Protein AF-0000000078885794 (afdb_homodimer)

Secondary structure (DSSP, 8-state):
--------HHHHHHHHHHHHHHHHTT-HHHHHHHHHHHHHH-TT-HHHHHHHHHHHHHHHHHH-TT-HHHHHHHHHHHHHTT-HHHHHHHHHHHHHHHHHHHHHHHHH-/--------HHHHHHHHHHHHHHHHTT-HHHHHHHHHHHHHH-TT-HHHHHHHHHHHHHHHHHH-TT-HHHHHHHHHHHHHTT-HHHHHHHHHHHHHHHHHHHHHHHHH-

Foldseek 3Di:
DPPLVLVPPVQLVVLQVVLVVCVVVVNLVSSLVSLVVSCVNVVPDPLSVLSNVLSVLVVVCVVPVLQLVSLQVNLVSCVVNVNNVSSVVSNVSSVVSVVVVVVVVVVVD/DPPLVLVPPVLLVVLQVVLVVCVVVVNLVSSLVSLVVSCVNVVPDPLSVLSNVLSVLVVVCVVPVLQLVSLQVNLVSCVVNVNNVSSVVSNVSSVVSVVVVVVVVVVVD

Solvent-accessible surface area (backbone atoms only — not comparable to full-atom values): 11463 Å² total; per-residue (Å²): 128,80,77,69,71,69,73,46,72,60,50,45,51,46,26,51,50,49,17,48,52,28,42,75,70,67,36,49,72,59,16,48,51,31,32,51,53,32,34,73,75,39,72,80,36,63,67,50,52,49,50,46,44,44,52,53,38,54,48,49,33,72,75,43,73,86,44,30,66,49,30,40,53,41,14,52,51,29,43,75,72,65,39,52,68,62,12,51,51,28,39,51,49,16,51,51,50,45,47,51,51,54,51,50,52,59,72,71,103,131,80,76,66,72,68,73,47,73,60,51,48,50,47,28,51,50,49,18,49,52,28,43,75,70,66,37,49,71,60,16,49,50,31,31,50,51,35,35,72,76,39,71,81,39,65,68,48,52,49,50,47,44,45,53,51,40,54,51,48,34,71,76,42,73,87,43,31,66,48,31,40,52,43,14,52,50,30,42,76,73,66,40,50,67,61,14,51,52,28,39,50,48,15,51,52,50,45,47,51,51,53,52,49,50,58,72,70,102

Organism: Nematostella vectensis (NCBI:txid45351)

Structure (mmCIF, N/CA/C/O backbone):
data_AF-0000000078885794-model_v1
#
loop_
_entity.id
_entity.type
_entity.pdbx_description
1 polymer 'Tetratricopeptide repeat protein'
#
loop_
_atom_site.group_PDB
_atom_site.id
_atom_site.type_symbol
_atom_site.label_atom_id
_atom_site.label_alt_id
_atom_site.label_comp_id
_atom_site.label_asym_id
_atom_site.label_entity_id
_atom_site.label_seq_id
_atom_site.pdbx_PDB_ins_code
_atom_site.Cartn_x
_atom_site.Cartn_y
_atom_site.Cartn_z
_atom_site.occupancy
_atom_site.B_iso_or_equiv
_atom_site.auth_seq_id
_atom_site.auth_comp_id
_atom_site.auth_asym_id
_atom_site.auth_atom_id
_atom_site.pdbx_PDB_model_num
ATOM 1 N N . MET A 1 1 ? -7.211 35.562 -14.312 1 31.19 1 MET A N 1
ATOM 2 C CA . MET A 1 1 ? -8.227 35.094 -13.367 1 31.19 1 MET A CA 1
ATOM 3 C C . MET A 1 1 ? -8.312 33.594 -13.367 1 31.19 1 MET A C 1
ATOM 5 O O . MET A 1 1 ? -8.805 33 -14.328 1 31.19 1 MET A O 1
ATOM 9 N N . LYS A 1 2 ? -7.227 32.906 -13.289 1 36.09 2 LYS A N 1
ATOM 10 C CA . LYS A 1 2 ? -6.945 31.5 -13.586 1 36.09 2 LYS A CA 1
ATOM 11 C C . LYS A 1 2 ? -7.953 30.578 -12.906 1 36.09 2 LYS A C 1
ATOM 13 O O . LYS A 1 2 ? -8.039 30.547 -11.68 1 36.09 2 LYS A O 1
ATOM 18 N N . GLU A 1 3 ? -9.141 30.641 -13.336 1 36.59 3 GLU A N 1
ATOM 19 C CA . GLU A 1 3 ? -10.305 29.953 -12.773 1 36.59 3 GLU A CA 1
ATOM 20 C C . GLU A 1 3 ? -9.945 28.531 -12.352 1 36.59 3 GLU A C 1
ATOM 22 O O . GLU A 1 3 ? -9.648 27.688 -13.195 1 36.59 3 GLU A O 1
ATOM 27 N N . VAL A 1 4 ? -8.969 28.312 -11.578 1 40.03 4 VAL A N 1
ATOM 28 C CA . VAL A 1 4 ? -8.562 27.094 -10.859 1 40.03 4 VAL A CA 1
ATOM 29 C C . VAL A 1 4 ? -9.797 26.281 -10.477 1 40.03 4 VAL A C 1
ATOM 31 O O . VAL A 1 4 ? -10.633 26.75 -9.695 1 40.03 4 VAL A O 1
ATOM 34 N N . ILE A 1 5 ? -10.648 25.938 -11.289 1 40 5 ILE A N 1
ATOM 35 C CA . ILE A 1 5 ? -11.797 25.109 -10.953 1 40 5 ILE A CA 1
ATOM 36 C C . ILE A 1 5 ? -11.453 24.203 -9.773 1 40 5 ILE A C 1
ATOM 38 O O . ILE A 1 5 ? -10.594 23.328 -9.883 1 40 5 ILE A O 1
ATOM 42 N N . ALA A 1 6 ? -11.172 24.734 -8.664 1 45.84 6 ALA A N 1
ATOM 43 C CA . ALA A 1 6 ? -11.188 23.969 -7.418 1 45.84 6 ALA A CA 1
ATOM 44 C C . ALA A 1 6 ? -11.977 22.672 -7.59 1 45.84 6 ALA A C 1
ATOM 46 O O . ALA A 1 6 ? -13.203 22.703 -7.734 1 45.84 6 ALA A O 1
ATOM 47 N N . LEU A 1 7 ? -11.625 21.875 -8.43 1 51.06 7 LEU A N 1
ATOM 48 C CA . LEU A 1 7 ? -12.359 20.625 -8.5 1 51.06 7 LEU A CA 1
ATOM 49 C C . LEU A 1 7 ? -12.961 20.266 -7.141 1 51.06 7 LEU A C 1
ATOM 51 O O . LEU A 1 7 ? -12.297 20.422 -6.109 1 51.06 7 LEU A O 1
ATOM 55 N N . ASP A 1 8 ? -14.383 20.375 -7.016 1 57.44 8 ASP A N 1
ATOM 56 C CA . ASP A 1 8 ? -15.359 20.234 -5.938 1 57.44 8 ASP A CA 1
ATOM 57 C C . ASP A 1 8 ? -15.023 19.031 -5.051 1 57.44 8 ASP A C 1
ATOM 59 O O . ASP A 1 8 ? -14.711 17.953 -5.551 1 57.44 8 ASP A O 1
ATOM 63 N N . PRO A 1 9 ? -14.539 19.391 -3.922 1 62.88 9 PRO A N 1
ATOM 64 C CA . PRO A 1 9 ? -14.469 18.297 -2.951 1 62.88 9 PRO A CA 1
ATOM 65 C C . PRO A 1 9 ? -15.422 17.156 -3.281 1 62.88 9 PRO A C 1
ATOM 67 O O . PRO A 1 9 ? -15.102 15.992 -3.029 1 62.88 9 PRO A O 1
ATOM 70 N N . TRP A 1 10 ? -16.438 17.469 -3.961 1 68.56 10 TRP A N 1
ATOM 71 C CA . TRP A 1 10 ? -17.422 16.453 -4.34 1 68.56 10 TRP A CA 1
ATOM 72 C C . TRP A 1 10 ? -16.875 15.562 -5.445 1 68.56 10 TRP A C 1
ATOM 74 O O . TRP A 1 10 ? -17.188 14.367 -5.5 1 68.56 10 TRP A O 1
ATOM 84 N N . PHE A 1 11 ? -16.016 16.188 -6.215 1 72.5 11 PHE A N 1
ATOM 85 C CA . PHE A 1 11 ? -15.461 15.398 -7.312 1 72.5 11 PHE A CA 1
ATOM 86 C C . PHE A 1 11 ? -14.523 14.32 -6.785 1 72.5 11 PHE A C 1
ATOM 88 O O . PHE A 1 11 ? -14.586 13.172 -7.211 1 72.5 11 PHE A O 1
ATOM 95 N N . VAL A 1 12 ? -13.773 14.711 -5.859 1 71.81 12 VAL A N 1
ATOM 96 C CA . VAL A 1 12 ? -12.812 13.766 -5.301 1 71.81 12 VAL A CA 1
ATOM 97 C C . VAL A 1 12 ? -13.555 12.664 -4.539 1 71.81 12 VAL A C 1
ATOM 99 O O . VAL A 1 12 ? -13.195 11.492 -4.637 1 71.81 12 VAL A O 1
ATOM 102 N N . ILE A 1 13 ? -14.609 13.086 -3.932 1 73.81 13 ILE A N 1
ATOM 103 C CA . ILE A 1 13 ? -15.43 12.117 -3.207 1 73.81 13 ILE A CA 1
ATOM 104 C C . ILE A 1 13 ? -16.109 11.18 -4.195 1 73.81 13 ILE A C 1
ATOM 106 O O . ILE A 1 13 ? -16.141 9.961 -3.994 1 73.81 13 ILE A O 1
ATOM 110 N N . ALA A 1 14 ? -16.531 11.734 -5.262 1 80.94 14 ALA A N 1
ATOM 111 C CA . ALA A 1 14 ? -17.203 10.93 -6.281 1 80.94 14 ALA A CA 1
ATOM 112 C C . ALA A 1 14 ? -16.234 9.938 -6.922 1 80.94 14 ALA A C 1
ATOM 114 O O . ALA A 1 14 ? -16.594 8.773 -7.141 1 80.94 14 ALA A O 1
ATOM 115 N N . MET A 1 15 ? -15.086 10.359 -7.199 1 81.88 15 MET A N 1
ATOM 116 C CA . MET A 1 15 ? -14.094 9.484 -7.809 1 81.88 15 MET A CA 1
ATOM 117 C C . MET A 1 15 ? -13.719 8.344 -6.863 1 81.88 15 MET A C 1
ATOM 119 O O . MET A 1 15 ? -13.594 7.195 -7.289 1 81.88 15 MET A O 1
ATOM 123 N N . SER A 1 16 ? -13.602 8.727 -5.613 1 78.88 16 SER A N 1
ATOM 124 C CA . SER A 1 16 ? -13.312 7.703 -4.617 1 78.88 16 SER A CA 1
ATOM 125 C C . SER A 1 16 ? -14.445 6.688 -4.516 1 78.88 16 SER A C 1
ATOM 127 O O . SER A 1 16 ? -14.203 5.48 -4.422 1 78.88 16 SER A O 1
ATOM 129 N N . ASP A 1 17 ? -15.633 7.223 -4.625 1 81.19 17 ASP A N 1
ATOM 130 C CA . ASP A 1 17 ? -16.797 6.344 -4.57 1 81.19 17 ASP A CA 1
ATOM 131 C C . ASP A 1 17 ? -16.875 5.453 -5.805 1 81.19 17 ASP A C 1
ATOM 133 O O . ASP A 1 17 ? -17.141 4.254 -5.699 1 81.19 17 ASP A O 1
ATOM 137 N N . LEU A 1 18 ? -16.625 6.016 -6.891 1 86.31 18 LEU A N 1
ATOM 138 C CA . LEU A 1 18 ? -16.625 5.238 -8.125 1 86.31 18 LEU A CA 1
ATOM 139 C C . LEU A 1 18 ? -15.531 4.18 -8.109 1 86.31 18 LEU A C 1
ATOM 141 O O . LEU A 1 18 ? -15.75 3.049 -8.547 1 86.31 18 LEU A O 1
ATOM 145 N N . SER A 1 19 ? -14.352 4.578 -7.617 1 86.31 19 SER A N 1
ATOM 146 C CA . SER A 1 19 ? -13.25 3.623 -7.5 1 86.31 19 SER A CA 1
ATOM 147 C C . SER A 1 19 ? -13.648 2.426 -6.641 1 86.31 19 SER A C 1
ATOM 149 O O . SER A 1 19 ? -13.359 1.281 -6.992 1 86.31 19 SER A O 1
ATOM 151 N N . LYS A 1 20 ? -14.344 2.719 -5.641 1 81.19 20 LYS A N 1
ATOM 152 C CA . LYS A 1 20 ? -14.812 1.66 -4.75 1 81.19 20 LYS A CA 1
ATOM 153 C 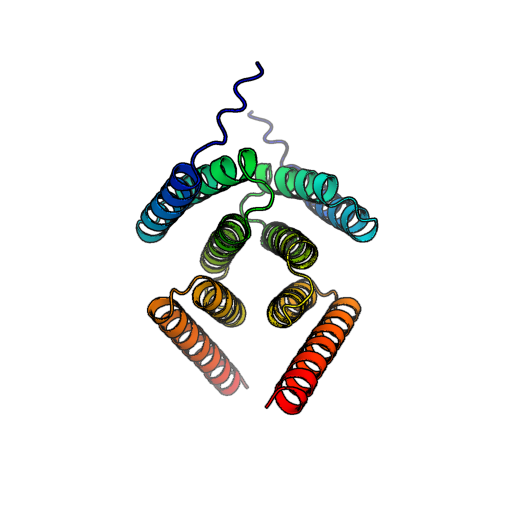C . LYS A 1 20 ? -15.789 0.735 -5.465 1 81.19 20 LYS A C 1
ATOM 155 O O . LYS A 1 20 ? -15.703 -0.488 -5.332 1 81.19 20 LYS A O 1
ATOM 160 N N . ILE A 1 21 ? -16.641 1.327 -6.184 1 84.19 21 ILE A N 1
ATOM 161 C CA . ILE A 1 21 ? -17.656 0.564 -6.906 1 84.19 21 ILE A CA 1
ATOM 162 C C . ILE A 1 21 ? -16.984 -0.341 -7.934 1 84.19 21 ILE A C 1
ATOM 164 O O . ILE A 1 21 ? -17.297 -1.526 -8.031 1 84.19 21 ILE A O 1
ATOM 168 N N . TYR A 1 22 ? -16.094 0.196 -8.625 1 86.81 22 TYR A N 1
ATOM 169 C CA . TYR A 1 22 ? -15.391 -0.589 -9.625 1 86.81 22 TYR A CA 1
ATOM 170 C C . TYR A 1 22 ? -14.594 -1.717 -8.977 1 86.81 22 TYR A C 1
ATOM 172 O O . TYR A 1 22 ? -14.602 -2.85 -9.469 1 86.81 22 TYR A O 1
ATOM 180 N N . ALA A 1 23 ? -13.961 -1.436 -7.906 1 82.12 23 ALA A N 1
ATOM 181 C CA . ALA A 1 23 ? -13.172 -2.439 -7.195 1 82.12 23 ALA A CA 1
ATOM 182 C C . ALA A 1 23 ? -14.047 -3.588 -6.711 1 82.12 23 ALA A C 1
ATOM 184 O O . ALA A 1 23 ? -13.695 -4.758 -6.867 1 82.12 23 ALA A O 1
ATOM 185 N N . MET A 1 24 ? -15.172 -3.207 -6.207 1 79.19 24 MET A N 1
ATOM 186 C CA . MET A 1 24 ? -16.109 -4.199 -5.707 1 79.19 24 MET A CA 1
ATOM 187 C C . MET A 1 24 ? -16.641 -5.07 -6.84 1 79.19 24 MET A C 1
ATOM 189 O O . MET A 1 24 ? -16.938 -6.25 -6.637 1 79.19 24 MET A O 1
ATOM 193 N N . GLY A 1 25 ? -16.672 -4.465 -7.965 1 82.38 25 GLY A N 1
ATOM 194 C CA . GLY A 1 25 ? -17.141 -5.184 -9.141 1 82.38 25 GLY A CA 1
ATOM 195 C C . GLY A 1 25 ? -16.047 -5.961 -9.844 1 82.38 25 GLY A C 1
ATOM 196 O O . GLY A 1 25 ? -16.281 -6.578 -10.883 1 82.38 25 GLY A O 1
ATOM 197 N N . GLY A 1 26 ? -14.859 -5.848 -9.328 1 80.69 26 GLY A N 1
ATOM 198 C CA . GLY A 1 26 ? -13.742 -6.582 -9.906 1 80.69 26 GLY A CA 1
ATOM 199 C C . GLY A 1 26 ? -13.039 -5.824 -11.016 1 80.69 26 GLY A C 1
ATOM 200 O O . GLY A 1 26 ? -12.141 -6.363 -11.664 1 80.69 26 GLY A O 1
ATOM 201 N N . HIS A 1 27 ? -13.477 -4.617 -11.258 1 86.5 27 HIS A N 1
ATOM 202 C CA . HIS A 1 27 ? -12.859 -3.781 -12.281 1 86.5 27 HIS A CA 1
ATOM 203 C C . HIS A 1 27 ? -11.727 -2.945 -11.695 1 86.5 27 HIS A C 1
ATOM 205 O O . HIS A 1 27 ? -11.805 -1.716 -11.664 1 86.5 27 HIS A O 1
ATOM 211 N N . VAL A 1 28 ? -10.672 -3.568 -11.398 1 83.06 28 VAL A N 1
ATOM 212 C CA . VAL A 1 28 ? -9.562 -2.963 -10.664 1 83.06 28 VAL A CA 1
ATOM 213 C C . VAL A 1 28 ? -8.891 -1.899 -11.523 1 83.06 28 VAL A C 1
ATOM 215 O O . VAL A 1 28 ? -8.531 -0.825 -11.039 1 83.06 28 VAL A O 1
ATOM 218 N N . ASP A 1 29 ? -8.695 -2.145 -12.812 1 83.19 29 ASP A N 1
ATOM 219 C CA . ASP A 1 29 ? -8.039 -1.194 -13.703 1 83.19 29 ASP A CA 1
ATOM 220 C C . ASP A 1 29 ? -8.82 0.116 -13.781 1 83.19 29 ASP A C 1
ATOM 222 O O . ASP A 1 29 ? -8.227 1.198 -13.781 1 83.19 29 ASP A O 1
ATOM 226 N N . ARG A 1 30 ? -10.109 -0.039 -13.789 1 88.56 30 ARG A N 1
ATOM 227 C CA . ARG A 1 30 ? -10.953 1.156 -13.805 1 88.56 30 ARG A CA 1
ATOM 228 C C . ARG A 1 30 ? -10.891 1.88 -12.461 1 88.56 30 ARG A C 1
ATOM 230 O O . ARG A 1 30 ? -10.883 3.111 -12.414 1 88.56 30 ARG A O 1
ATOM 237 N N . ALA A 1 31 ? -10.906 1.088 -11.375 1 92.06 31 ALA A N 1
ATOM 238 C CA . ALA A 1 31 ? -10.789 1.671 -10.039 1 92.06 31 ALA A CA 1
ATOM 239 C C . ALA A 1 31 ? -9.5 2.467 -9.898 1 92.06 31 ALA A C 1
ATOM 241 O O . ALA A 1 31 ? -9.5 3.582 -9.375 1 92.06 31 ALA A O 1
ATOM 242 N N . VAL A 1 32 ? -8.406 1.946 -10.492 1 88.25 32 VAL A N 1
ATOM 243 C CA . VAL A 1 32 ? -7.105 2.602 -10.438 1 88.25 32 VAL A CA 1
ATOM 244 C C . VAL A 1 32 ? -7.152 3.91 -11.227 1 88.25 32 VAL A C 1
ATOM 246 O O . VAL A 1 32 ? -6.625 4.93 -10.773 1 88.25 32 VAL A O 1
ATOM 249 N N . HIS A 1 33 ? -7.742 3.855 -12.352 1 88.81 33 HIS A N 1
ATOM 250 C CA . HIS A 1 33 ? -7.863 5.055 -13.172 1 88.81 33 HIS A CA 1
ATOM 251 C C . HIS A 1 33 ? -8.586 6.168 -12.422 1 88.81 33 HIS A C 1
ATOM 253 O O . HIS A 1 33 ? -8.156 7.324 -12.453 1 88.81 33 HIS A O 1
ATOM 259 N N . GLU A 1 34 ? -9.695 5.832 -11.734 1 91.25 34 GLU A N 1
ATOM 260 C CA . GLU A 1 34 ? -10.453 6.824 -10.992 1 91.25 34 GLU A CA 1
ATOM 261 C C . GLU A 1 34 ? -9.625 7.418 -9.852 1 91.25 34 GLU A C 1
ATOM 263 O O . GLU A 1 34 ? -9.656 8.625 -9.617 1 91.25 34 GLU A O 1
ATOM 268 N N . VAL A 1 35 ? -8.922 6.594 -9.164 1 92 35 VAL A N 1
ATOM 269 C CA . VAL A 1 35 ? -8.102 7.062 -8.055 1 92 35 VAL A CA 1
ATOM 270 C C . VAL A 1 35 ? -6.973 7.945 -8.578 1 92 35 VAL A C 1
ATOM 272 O O . VAL A 1 35 ? -6.641 8.969 -7.973 1 92 35 VAL A O 1
ATOM 275 N N . GLU A 1 36 ? -6.395 7.578 -9.695 1 89.12 36 GLU A N 1
ATOM 276 C CA . GLU A 1 36 ? -5.336 8.375 -10.305 1 89.12 36 GLU A CA 1
ATOM 277 C C . GLU A 1 36 ? -5.844 9.75 -10.711 1 89.12 36 GLU A C 1
ATOM 279 O O . GLU A 1 36 ? -5.148 10.758 -10.523 1 89.12 36 GLU A O 1
ATOM 284 N N . GLN A 1 37 ? -7.012 9.742 -11.195 1 88.19 37 GLN A N 1
ATOM 285 C CA . GLN A 1 37 ? -7.602 11.023 -11.555 1 88.19 37 GLN A CA 1
ATOM 286 C C . GLN A 1 37 ? -7.836 11.883 -10.312 1 88.19 37 GLN A C 1
ATOM 288 O O . GLN A 1 37 ? -7.59 13.094 -10.336 1 88.19 37 GLN A O 1
ATOM 293 N N . ALA A 1 38 ? -8.344 11.258 -9.266 1 88.44 38 ALA A N 1
ATOM 294 C CA . ALA A 1 38 ? -8.539 11.969 -8.016 1 88.44 38 ALA A CA 1
ATOM 295 C C . ALA A 1 38 ? -7.227 12.555 -7.496 1 88.44 38 ALA A C 1
ATOM 297 O O . ALA A 1 38 ? -7.191 13.68 -7 1 88.44 38 ALA A O 1
ATOM 298 N N . LEU A 1 39 ? -6.145 11.867 -7.742 1 88.44 39 LEU A N 1
ATOM 299 C CA . LEU A 1 39 ? -4.852 12.273 -7.203 1 88.44 39 LEU A CA 1
ATOM 300 C C . LEU A 1 39 ? -4.199 13.328 -8.086 1 88.44 39 LEU A C 1
ATOM 302 O O . LEU A 1 39 ? -3.305 14.047 -7.645 1 88.44 39 LEU A O 1
ATOM 306 N N . VAL A 1 40 ? -4.539 13.367 -9.359 1 85.75 40 VAL A N 1
ATOM 307 C CA . VAL A 1 40 ? -4.098 14.445 -10.227 1 85.75 40 VAL A CA 1
ATOM 308 C C . VAL A 1 40 ? -4.68 15.773 -9.734 1 85.75 40 VAL A C 1
ATOM 310 O O . VAL A 1 40 ? -3.998 16.797 -9.75 1 85.75 40 VAL A O 1
ATOM 313 N N . ILE A 1 41 ? -5.855 15.664 -9.203 1 85.25 41 ILE A N 1
ATOM 314 C CA . ILE A 1 41 ? -6.562 16.859 -8.758 1 85.25 41 ILE A CA 1
ATOM 315 C C . ILE A 1 41 ? -6.156 17.203 -7.324 1 85.25 41 ILE A C 1
ATOM 317 O O . ILE A 1 41 ? -5.902 18.359 -7.004 1 85.25 41 ILE A O 1
ATOM 321 N N . HIS A 1 42 ? -6.113 16.203 -6.477 1 88.12 42 HIS A N 1
ATOM 322 C CA . HIS A 1 42 ? -5.727 16.359 -5.082 1 88.12 42 HIS A CA 1
ATOM 323 C C . HIS A 1 42 ? -4.605 15.398 -4.703 1 88.12 42 HIS A C 1
ATOM 325 O O . HIS A 1 42 ? -4.852 14.391 -4.039 1 88.12 42 HIS A O 1
ATOM 331 N N . PRO A 1 43 ? -3.451 15.773 -5.043 1 85.62 43 PRO A N 1
ATOM 332 C CA . PRO A 1 43 ? -2.332 14.852 -4.82 1 85.62 43 PRO A CA 1
ATOM 333 C C . PRO A 1 43 ? -2.117 14.531 -3.342 1 85.62 43 PRO A C 1
ATOM 335 O O . PRO A 1 43 ? -1.554 13.484 -3.008 1 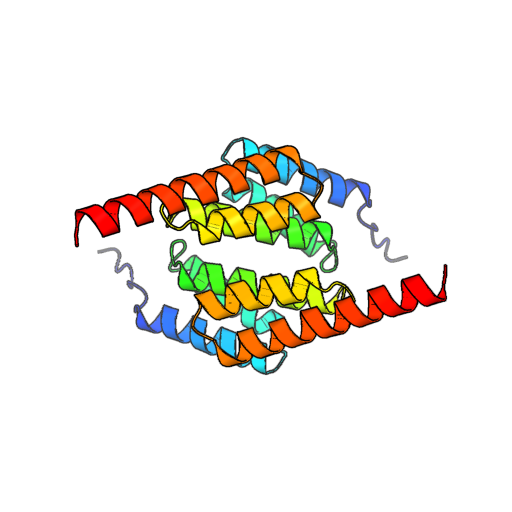85.62 43 PRO A O 1
ATOM 338 N N . ASP A 1 44 ? -2.676 15.391 -2.43 1 88.12 44 ASP A N 1
ATOM 339 C CA . ASP A 1 44 ? -2.42 15.203 -1.005 1 88.12 44 ASP A CA 1
ATOM 340 C C . ASP A 1 44 ? -3.65 14.648 -0.293 1 88.12 44 ASP A C 1
ATOM 342 O O . ASP A 1 44 ? -3.742 14.703 0.935 1 88.12 44 ASP A O 1
ATOM 346 N N . SER A 1 45 ? -4.574 14.102 -1.077 1 88.12 45 SER A N 1
ATOM 347 C CA . SER A 1 45 ? -5.73 13.461 -0.466 1 88.12 45 SER A CA 1
ATOM 348 C C . SER A 1 45 ? -5.336 12.164 0.239 1 88.12 45 SER A C 1
ATOM 350 O O . SER A 1 45 ? -4.957 11.188 -0.41 1 88.12 45 SER A O 1
ATOM 352 N N . ILE A 1 46 ? -5.484 12.172 1.483 1 88.88 46 ILE A N 1
ATOM 353 C CA . ILE A 1 46 ? -5.145 11 2.285 1 88.88 46 ILE A CA 1
ATOM 354 C C . ILE A 1 46 ? -6.035 9.828 1.883 1 88.88 46 ILE A C 1
ATOM 356 O O . ILE A 1 46 ? -5.543 8.719 1.646 1 88.88 46 ILE A O 1
ATOM 360 N N . ASP A 1 47 ? -7.285 10.109 1.729 1 86.94 47 ASP A N 1
ATOM 361 C CA . ASP A 1 47 ? -8.227 9.055 1.381 1 86.94 47 ASP A CA 1
ATOM 362 C C . ASP A 1 47 ? -7.91 8.469 0.007 1 86.94 47 ASP A C 1
ATOM 364 O O . ASP A 1 47 ? -7.961 7.246 -0.179 1 86.94 47 ASP A O 1
ATOM 368 N N . ALA A 1 48 ? -7.629 9.297 -0.933 1 89.12 48 ALA A N 1
ATOM 369 C CA . ALA A 1 48 ? -7.324 8.812 -2.273 1 89.12 48 ALA A CA 1
ATOM 370 C C . ALA A 1 48 ? -6.043 7.98 -2.275 1 89.12 48 ALA A C 1
ATOM 372 O O . ALA A 1 48 ? -5.949 6.969 -2.971 1 89.12 48 ALA A O 1
ATOM 373 N N . ASN A 1 49 ? -5.055 8.383 -1.543 1 91.12 49 ASN A N 1
ATOM 374 C CA . ASN A 1 49 ? -3.824 7.609 -1.441 1 91.12 49 ASN A CA 1
ATOM 375 C C . ASN A 1 49 ? -4.07 6.254 -0.783 1 91.12 49 ASN A C 1
ATOM 377 O O . ASN A 1 49 ? -3.545 5.234 -1.235 1 91.12 49 ASN A O 1
ATOM 381 N N . TRP A 1 50 ? -4.898 6.227 0.211 1 91.62 50 TRP A N 1
ATOM 382 C CA . TRP A 1 50 ? -5.262 4.965 0.844 1 91.62 50 TRP A CA 1
ATOM 383 C C . TRP A 1 50 ? -6 4.059 -0.135 1 91.62 50 TRP A C 1
ATOM 385 O O . TRP A 1 50 ? -5.773 2.846 -0.161 1 91.62 50 TRP A O 1
ATOM 395 N N . HIS A 1 51 ? -6.859 4.652 -0.832 1 91.5 51 HIS A N 1
ATOM 396 C CA . HIS A 1 51 ? -7.582 3.854 -1.817 1 91.5 51 HIS A CA 1
ATOM 397 C C . HIS A 1 51 ? -6.625 3.246 -2.84 1 91.5 51 HIS A C 1
ATOM 399 O O . HIS A 1 51 ? -6.82 2.109 -3.279 1 91.5 51 HIS A O 1
ATOM 405 N N . TYR A 1 52 ? -5.656 3.979 -3.219 1 92.81 52 TYR A N 1
ATOM 406 C CA . TYR A 1 52 ? -4.672 3.436 -4.145 1 92.81 52 TYR A CA 1
ATOM 407 C C . TYR A 1 52 ? -3.93 2.258 -3.523 1 92.81 52 TYR A C 1
ATOM 409 O O . TYR A 1 52 ? -3.754 1.219 -4.164 1 92.81 52 TYR A O 1
ATOM 417 N N . VAL A 1 53 ? -3.527 2.398 -2.316 1 94.5 53 VAL A N 1
ATOM 418 C CA . VAL A 1 53 ? -2.875 1.307 -1.601 1 94.5 53 VAL A CA 1
ATOM 419 C C . VAL A 1 53 ? -3.781 0.078 -1.592 1 94.5 53 VAL A C 1
ATOM 421 O O . VAL A 1 53 ? -3.326 -1.038 -1.852 1 94.5 53 VAL A O 1
ATOM 424 N N . GLN A 1 54 ? -5.062 0.282 -1.293 1 93.25 54 GLN A N 1
ATOM 425 C CA . GLN A 1 54 ? -6.043 -0.8 -1.271 1 93.25 54 GLN A CA 1
ATOM 426 C C . GLN A 1 54 ? -6.066 -1.548 -2.602 1 93.25 54 GLN A C 1
ATOM 428 O O . GLN A 1 54 ? -6.082 -2.779 -2.627 1 93.25 54 GLN A O 1
ATOM 433 N N . LEU A 1 55 ? -6.09 -0.821 -3.652 1 93.12 55 LEU A N 1
ATOM 434 C CA . LEU A 1 55 ? -6.18 -1.419 -4.98 1 93.12 55 LEU A CA 1
ATOM 435 C C . LEU A 1 55 ? -4.914 -2.203 -5.312 1 93.12 55 LEU A C 1
ATOM 437 O O . LEU A 1 55 ? -4.984 -3.277 -5.91 1 93.12 55 LEU A O 1
ATOM 441 N N . LEU A 1 56 ? -3.75 -1.68 -4.953 1 93.5 56 LEU A N 1
ATOM 442 C CA . LEU A 1 56 ? -2.494 -2.381 -5.195 1 93.5 56 LEU A CA 1
ATOM 443 C C . LEU A 1 56 ? -2.426 -3.67 -4.383 1 93.5 56 LEU A C 1
ATOM 445 O O . LEU A 1 56 ? -1.963 -4.699 -4.879 1 93.5 56 LEU A O 1
ATOM 449 N N . LEU A 1 57 ? -2.885 -3.611 -3.178 1 93.88 57 LEU A N 1
ATOM 450 C CA . LEU A 1 57 ? -2.9 -4.809 -2.342 1 93.88 57 LEU A CA 1
ATOM 451 C C . LEU A 1 57 ? -3.852 -5.855 -2.908 1 93.88 57 LEU A C 1
ATOM 453 O O . LEU A 1 57 ? -3.547 -7.051 -2.891 1 93.88 57 LEU A O 1
ATOM 457 N N . ALA A 1 58 ? -4.996 -5.426 -3.402 1 91.94 58 ALA A N 1
ATOM 458 C CA . ALA A 1 58 ? -5.926 -6.352 -4.047 1 91.94 58 ALA A CA 1
ATOM 459 C C . ALA A 1 58 ? -5.281 -7.02 -5.258 1 91.94 58 ALA A C 1
ATOM 461 O O . ALA A 1 58 ? -5.477 -8.219 -5.492 1 91.94 58 ALA A O 1
ATOM 462 N N . LYS A 1 59 ? -4.555 -6.254 -5.969 1 91 59 LYS A N 1
ATOM 463 C CA . LYS A 1 59 ? -3.83 -6.816 -7.105 1 91 59 LYS A CA 1
ATOM 464 C C . LYS A 1 59 ? -2.799 -7.844 -6.648 1 91 59 LYS A C 1
ATOM 466 O O . LYS A 1 59 ? -2.662 -8.906 -7.254 1 91 59 LYS A O 1
ATOM 471 N N . LEU A 1 60 ? -2.051 -7.523 -5.609 1 93.19 60 LEU A N 1
ATOM 472 C CA . LEU A 1 60 ? -1.035 -8.422 -5.07 1 93.19 60 LEU A CA 1
ATOM 473 C C . LEU A 1 60 ? -1.663 -9.727 -4.594 1 93.19 60 LEU A C 1
ATOM 475 O O . LEU A 1 60 ? -1.075 -10.797 -4.754 1 93.19 60 LEU A O 1
ATOM 479 N N . ILE A 1 61 ? -2.852 -9.641 -4.102 1 93.12 61 ILE A N 1
ATOM 480 C CA . ILE A 1 61 ? -3.566 -10.82 -3.641 1 93.12 61 ILE A CA 1
ATOM 481 C C . ILE A 1 61 ? -3.928 -11.703 -4.832 1 93.12 61 ILE A C 1
ATOM 483 O O . ILE A 1 61 ? -3.855 -12.938 -4.75 1 93.12 61 ILE A O 1
ATOM 487 N N . ARG A 1 62 ? -4.309 -11.109 -5.906 1 91.69 62 ARG A N 1
ATOM 488 C CA . ARG A 1 62 ? -4.609 -11.867 -7.113 1 91.69 62 ARG A CA 1
ATOM 489 C C . ARG A 1 62 ? -3.361 -12.562 -7.648 1 91.69 62 ARG A C 1
ATOM 491 O O . ARG A 1 62 ? -3.439 -13.688 -8.156 1 91.69 62 ARG A O 1
ATOM 498 N N . LEU A 1 63 ? -2.277 -11.914 -7.492 1 91.5 63 LEU A N 1
ATOM 499 C CA . LEU A 1 63 ? -1.016 -12.438 -8 1 91.5 63 LEU A CA 1
ATOM 500 C C . LEU A 1 63 ? -0.463 -13.516 -7.078 1 91.5 63 LEU A C 1
ATOM 502 O O . LEU A 1 63 ? 0.23 -14.43 -7.531 1 91.5 63 LEU A O 1
ATOM 506 N N . ALA A 1 64 ? -0.698 -13.344 -5.801 1 93.69 64 ALA A N 1
ATOM 507 C CA . ALA A 1 64 ? -0.198 -14.281 -4.797 1 93.69 64 ALA A CA 1
ATOM 508 C C . ALA A 1 64 ? -1.268 -14.586 -3.752 1 93.69 64 ALA A C 1
ATOM 510 O O . ALA A 1 64 ? -1.148 -14.172 -2.594 1 93.69 64 ALA A O 1
ATOM 511 N N . PRO A 1 65 ? -2.203 -15.398 -4.09 1 94.19 65 PRO A N 1
ATOM 512 C CA . PRO A 1 65 ? -3.375 -15.602 -3.234 1 94.19 65 PRO A CA 1
ATOM 513 C C . PRO A 1 65 ? -3.068 -16.438 -2 1 94.19 65 PRO A C 1
ATOM 515 O O . PRO A 1 65 ? -3.885 -16.516 -1.078 1 94.19 65 PRO A O 1
ATOM 518 N N . SER A 1 66 ? -1.944 -17.062 -1.841 1 93.69 66 SER A N 1
ATOM 519 C CA . SER A 1 66 ? -1.647 -17.953 -0.726 1 93.69 66 SER A CA 1
ATOM 520 C C . SER A 1 66 ? -0.745 -17.281 0.299 1 93.69 66 SER A C 1
ATOM 522 O O . SER A 1 66 ? -0.105 -17.953 1.11 1 93.69 66 SER A O 1
ATOM 524 N N . ARG A 1 67 ? -0.678 -15.977 0.322 1 93.06 67 ARG A N 1
ATOM 525 C CA . ARG A 1 67 ? 0.119 -15.227 1.286 1 93.06 67 ARG A CA 1
ATOM 526 C C . ARG A 1 67 ? -0.773 -14.508 2.293 1 93.06 67 ARG A C 1
ATOM 528 O O . ARG A 1 67 ? -1.268 -13.414 2.021 1 93.06 67 ARG A O 1
ATOM 535 N N . PRO A 1 68 ? -0.862 -15.094 3.471 1 94.06 68 PRO A N 1
ATOM 536 C CA . PRO A 1 68 ? -1.776 -14.531 4.469 1 94.06 68 PRO A CA 1
ATOM 537 C C . PRO A 1 68 ? -1.483 -13.07 4.777 1 94.06 68 PRO A C 1
ATOM 539 O O . PRO A 1 68 ? -2.402 -12.297 5.074 1 94.06 68 PRO A O 1
ATOM 542 N N . PHE A 1 69 ? -0.239 -12.758 4.703 1 92.62 69 PHE A N 1
ATOM 543 C CA . PHE A 1 69 ? 0.203 -11.414 5.035 1 92.62 69 PHE A CA 1
ATOM 544 C C . PHE A 1 69 ? -0.503 -10.383 4.164 1 92.62 69 PHE A C 1
ATOM 546 O O . PHE A 1 69 ? -0.841 -9.289 4.633 1 92.62 69 PHE A O 1
ATOM 553 N N . LEU A 1 70 ? -0.777 -10.625 2.91 1 94.94 70 LEU A N 1
ATOM 554 C CA . LEU A 1 70 ? -1.412 -9.695 1.983 1 94.94 70 LEU A CA 1
ATOM 555 C C . LEU A 1 70 ? -2.844 -9.391 2.414 1 94.94 70 LEU A C 1
ATOM 557 O O . LEU A 1 70 ? -3.289 -8.242 2.338 1 94.94 70 LEU A O 1
ATOM 561 N N . TYR A 1 71 ? -3.51 -10.367 2.896 1 95.75 71 TYR A N 1
ATOM 562 C CA . TYR A 1 71 ? -4.875 -10.195 3.375 1 95.75 71 TYR A CA 1
ATOM 563 C C . TYR A 1 71 ? -4.906 -9.383 4.664 1 95.75 71 TYR A C 1
ATOM 565 O O . TYR A 1 71 ? -5.801 -8.555 4.859 1 95.75 71 TYR A O 1
ATOM 573 N N . TYR A 1 72 ? -3.988 -9.688 5.469 1 94.56 72 TYR A N 1
ATOM 574 C CA . TYR A 1 72 ? -3.879 -8.922 6.703 1 94.56 72 TYR A CA 1
ATOM 575 C C . TYR A 1 72 ? -3.613 -7.449 6.41 1 94.56 72 TYR A C 1
ATOM 577 O O . TYR A 1 72 ? -4.227 -6.57 7.02 1 94.56 72 TYR A O 1
ATOM 585 N N . GLN A 1 73 ? -2.689 -7.219 5.5 1 94.44 73 GLN A N 1
ATOM 586 C CA . GLN A 1 73 ? -2.381 -5.848 5.121 1 94.44 73 GLN A CA 1
ATOM 587 C C . GLN A 1 73 ? -3.607 -5.148 4.539 1 94.44 73 GLN A C 1
ATOM 589 O O . GLN A 1 73 ? -3.885 -3.994 4.867 1 94.44 73 GLN A O 1
ATOM 594 N N . LEU A 1 74 ? -4.316 -5.812 3.666 1 94.69 74 LEU A N 1
ATOM 595 C CA . LEU A 1 74 ? -5.527 -5.246 3.08 1 94.69 74 LEU A CA 1
ATOM 596 C C . LEU A 1 74 ? -6.562 -4.949 4.156 1 94.69 74 LEU A C 1
ATOM 598 O O . LEU A 1 74 ? -7.242 -3.918 4.105 1 94.69 74 LEU A O 1
ATOM 602 N N . ALA A 1 75 ? -6.656 -5.816 5.117 1 95.12 75 ALA A N 1
ATOM 603 C CA . ALA A 1 75 ? -7.602 -5.613 6.211 1 95.12 75 ALA A CA 1
ATOM 604 C C . ALA A 1 75 ? -7.293 -4.324 6.969 1 95.12 75 ALA A C 1
ATOM 606 O O . ALA A 1 75 ? -8.203 -3.561 7.305 1 95.12 75 ALA A O 1
ATOM 607 N N . ASP A 1 76 ? -6.059 -4.094 7.215 1 92.06 76 ASP A N 1
ATOM 608 C CA . ASP A 1 76 ? -5.648 -2.889 7.93 1 92.06 76 ASP A CA 1
ATOM 609 C C . ASP A 1 76 ? -6.004 -1.632 7.141 1 92.06 76 ASP A C 1
ATOM 611 O O . ASP A 1 76 ? -6.457 -0.638 7.715 1 92.06 76 ASP A O 1
ATOM 615 N N . VAL A 1 77 ? -5.746 -1.656 5.859 1 92.44 77 VAL A N 1
ATOM 616 C CA . VAL A 1 77 ? -6.062 -0.522 5 1 92.44 77 VAL A CA 1
ATOM 617 C C . VAL A 1 77 ? -7.57 -0.292 4.977 1 92.44 77 VAL A C 1
ATOM 619 O O . VAL A 1 77 ? -8.031 0.842 5.117 1 92.44 77 VAL A O 1
ATOM 622 N N . LEU A 1 78 ? -8.344 -1.378 4.844 1 91.75 78 LEU A N 1
ATOM 623 C CA . LEU A 1 78 ? -9.797 -1.288 4.84 1 91.75 78 LEU A CA 1
ATOM 624 C C . LEU A 1 78 ? -10.312 -0.693 6.145 1 91.75 78 LEU A C 1
ATOM 626 O O . LEU A 1 78 ? -11.219 0.15 6.137 1 91.75 78 LEU A O 1
ATOM 630 N N . ASP A 1 79 ? -9.711 -1.096 7.199 1 91.44 79 ASP A N 1
ATOM 631 C CA . ASP A 1 79 ? -10.094 -0.571 8.508 1 91.44 79 ASP A CA 1
ATOM 632 C C . ASP A 1 79 ? -9.844 0.934 8.586 1 91.44 79 ASP A C 1
ATOM 634 O O . ASP A 1 79 ? -10.688 1.68 9.094 1 91.44 79 ASP A O 1
ATOM 638 N N . SER A 1 80 ? -8.727 1.371 8.055 1 87 80 SER A N 1
ATOM 639 C CA . SER A 1 80 ? -8.359 2.783 8.062 1 87 80 SER A CA 1
ATOM 640 C C . SER A 1 80 ? -9.312 3.609 7.211 1 87 80 SER A C 1
ATOM 642 O O . SER A 1 80 ? -9.508 4.801 7.457 1 87 80 SER A O 1
ATOM 644 N N . LEU A 1 81 ? -9.938 2.986 6.18 1 86.69 81 LEU A N 1
ATOM 645 C CA . LEU A 1 81 ? -10.875 3.652 5.281 1 86.69 81 LEU A CA 1
ATOM 646 C C . LEU A 1 81 ? -12.297 3.568 5.816 1 86.69 81 LEU A C 1
ATOM 648 O O . LEU A 1 81 ? -13.234 4.066 5.188 1 86.69 81 LEU A O 1
ATOM 652 N N . GLY A 1 82 ? -12.461 2.84 6.957 1 88.19 82 GLY A N 1
ATOM 653 C CA . GLY A 1 82 ? -13.773 2.754 7.59 1 88.19 82 GLY A CA 1
ATOM 654 C C . GLY A 1 82 ? -14.594 1.572 7.109 1 88.19 82 GLY A C 1
ATOM 655 O O . GLY A 1 82 ? -15.766 1.442 7.457 1 88.19 82 GLY A O 1
ATOM 656 N N . ASN A 1 83 ? -13.992 0.789 6.234 1 88.88 83 ASN A N 1
ATOM 657 C CA . ASN A 1 83 ? -14.656 -0.416 5.75 1 88.88 83 ASN A CA 1
ATOM 658 C C . ASN A 1 83 ? -14.469 -1.585 6.715 1 88.88 83 ASN A C 1
ATOM 660 O O . ASN A 1 83 ? -13.836 -2.584 6.367 1 88.88 83 ASN A O 1
ATOM 664 N N . LYS A 1 84 ? -15.117 -1.558 7.77 1 94.12 84 LYS A N 1
ATOM 665 C CA . LYS A 1 84 ? -14.859 -2.445 8.898 1 94.12 84 LYS A CA 1
ATOM 666 C C . LYS A 1 84 ? -15.297 -3.873 8.586 1 94.12 84 LYS A C 1
ATOM 668 O O . LYS A 1 84 ? -14.617 -4.832 8.953 1 94.12 84 LYS A O 1
ATOM 673 N N . GLN A 1 85 ? -16.375 -4.035 7.949 1 94.5 85 GLN A N 1
ATOM 674 C CA . GLN A 1 85 ? -16.875 -5.371 7.648 1 94.5 85 GLN A CA 1
ATOM 675 C C . GLN A 1 85 ? -15.953 -6.09 6.668 1 94.5 85 GLN A C 1
ATOM 677 O O . GLN A 1 85 ? -15.594 -7.254 6.879 1 94.5 85 GLN A O 1
ATOM 682 N N . GLU A 1 86 ? -15.617 -5.449 5.672 1 93.25 86 GLU A N 1
ATOM 683 C CA . GLU A 1 86 ? -14.695 -6.031 4.699 1 93.25 86 GLU A CA 1
ATOM 684 C C . GLU A 1 86 ? -13.336 -6.32 5.328 1 93.25 86 GLU A C 1
ATOM 686 O O . GLU A 1 86 ? -12.703 -7.328 5.012 1 93.25 86 GLU A O 1
ATOM 691 N N . ALA A 1 87 ? -12.914 -5.391 6.195 1 95.25 87 ALA A N 1
ATOM 692 C CA . ALA A 1 87 ? -11.656 -5.594 6.902 1 95.25 87 ALA A CA 1
ATOM 693 C C . ALA A 1 87 ? -11.68 -6.891 7.707 1 95.25 87 ALA A C 1
ATOM 695 O O . ALA A 1 87 ? -10.734 -7.676 7.664 1 95.25 87 ALA A O 1
ATOM 696 N N . ALA A 1 88 ? -12.789 -7.109 8.352 1 96.38 88 ALA A N 1
ATOM 697 C CA . ALA A 1 88 ? -12.938 -8.312 9.164 1 96.38 88 ALA A CA 1
ATOM 698 C C . ALA A 1 88 ? -12.898 -9.57 8.289 1 96.38 88 ALA A C 1
ATOM 700 O O . ALA A 1 88 ? -12.297 -10.578 8.672 1 96.38 88 ALA A O 1
ATOM 701 N N . GLU A 1 89 ? -13.5 -9.492 7.215 1 96.38 89 GLU A N 1
ATOM 702 C CA . GLU A 1 89 ? -13.508 -10.617 6.289 1 96.38 89 GLU A CA 1
ATOM 703 C C . GLU A 1 89 ? -12.102 -10.945 5.809 1 96.38 89 GLU A C 1
ATOM 705 O O . GLU A 1 89 ? -11.727 -12.117 5.723 1 96.38 89 GLU A O 1
ATOM 710 N N . MET A 1 90 ? -11.375 -9.945 5.457 1 96.12 90 MET A N 1
ATOM 711 C CA . MET A 1 90 ? -10.008 -10.164 4.984 1 96.12 90 MET A CA 1
ATOM 712 C C . MET A 1 90 ? -9.133 -10.711 6.102 1 96.12 90 MET A C 1
ATOM 714 O O . MET A 1 90 ? -8.234 -11.523 5.848 1 96.12 90 MET A O 1
ATOM 718 N N . ARG A 1 91 ? -9.383 -10.234 7.328 1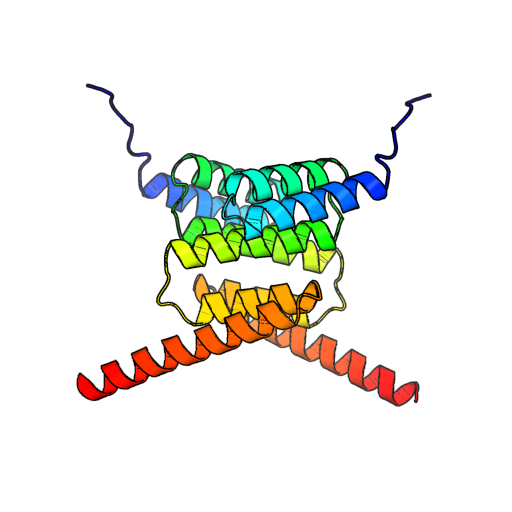 96.56 91 ARG A N 1
ATOM 719 C CA . ARG A 1 91 ? -8.641 -10.781 8.461 1 96.56 91 ARG A CA 1
ATOM 720 C C . ARG A 1 91 ? -8.93 -12.266 8.648 1 96.56 91 ARG A C 1
ATOM 722 O O . ARG A 1 91 ? -8.016 -13.055 8.906 1 96.56 91 ARG A O 1
ATOM 729 N N . GLU A 1 92 ? -10.109 -12.562 8.516 1 97.25 92 GLU A N 1
ATOM 730 C CA . GLU A 1 92 ? -10.5 -13.969 8.625 1 97.25 92 GLU A CA 1
ATOM 731 C C . GLU A 1 92 ? -9.836 -14.812 7.543 1 97.25 92 GLU A C 1
ATOM 733 O O . GLU A 1 92 ? -9.375 -15.922 7.812 1 97.25 92 GLU A O 1
ATOM 738 N N . LYS A 1 93 ? -9.867 -14.289 6.398 1 96.75 93 LYS A N 1
ATOM 739 C CA . LYS A 1 93 ? -9.211 -14.992 5.301 1 96.75 93 LYS A CA 1
ATOM 740 C C . LYS A 1 93 ? -7.727 -15.188 5.574 1 96.75 93 LYS A C 1
ATOM 742 O O . LYS A 1 93 ? -7.168 -16.25 5.27 1 96.75 93 LYS A O 1
ATOM 747 N N . SER A 1 94 ? -7.09 -14.172 6.066 1 96.44 94 SER A N 1
ATOM 748 C CA . SER A 1 94 ? -5.676 -14.25 6.414 1 96.44 94 SER A CA 1
ATOM 749 C C . SER A 1 94 ? -5.41 -15.383 7.398 1 96.44 94 SER A C 1
ATOM 751 O O . SER A 1 94 ? -4.488 -16.188 7.199 1 96.44 94 SER A O 1
ATOM 753 N N . PHE A 1 95 ? -6.223 -15.477 8.367 1 95.38 95 PHE A N 1
ATOM 754 C CA . PHE A 1 95 ? -6.066 -16.5 9.391 1 95.38 95 PHE A CA 1
ATOM 755 C C . PHE A 1 95 ? -6.301 -17.891 8.812 1 95.38 95 PHE A C 1
ATOM 757 O O . PHE A 1 95 ? -5.586 -18.828 9.148 1 95.38 95 PHE A O 1
ATOM 764 N N . GLY A 1 96 ? -7.312 -17.969 7.996 1 95.94 96 GLY A N 1
ATOM 765 C CA . GLY A 1 96 ? -7.602 -19.25 7.379 1 95.94 96 GLY A CA 1
ATOM 766 C C . GLY A 1 96 ? -6.457 -19.781 6.527 1 95.94 96 GLY A C 1
ATOM 767 O O . GLY A 1 96 ? -6.086 -20.953 6.629 1 95.94 96 GLY A O 1
ATOM 768 N N . ILE A 1 97 ? -5.934 -18.938 5.711 1 95.06 97 ILE A N 1
ATOM 769 C CA . ILE A 1 97 ? -4.824 -19.312 4.84 1 95.06 97 ILE A CA 1
ATOM 770 C C . ILE A 1 97 ? -3.604 -19.672 5.68 1 95.06 97 ILE A C 1
ATOM 772 O O . ILE A 1 97 ? -2.904 -20.656 5.391 1 95.06 97 ILE A O 1
ATOM 776 N N . GLY A 1 98 ? -3.301 -18.891 6.66 1 93.25 98 GLY A N 1
ATOM 777 C CA . GLY A 1 98 ? -2.203 -19.188 7.566 1 93.25 98 GLY A CA 1
ATOM 778 C C . GLY A 1 98 ? -2.334 -20.531 8.242 1 93.25 98 GLY A C 1
ATOM 779 O O . GLY A 1 98 ? -1.361 -21.281 8.328 1 93.25 98 GLY A O 1
ATOM 780 N N . ALA A 1 99 ? -3.465 -20.844 8.625 1 93.25 99 ALA A N 1
ATOM 781 C CA . ALA A 1 99 ? -3.725 -22.125 9.281 1 93.25 99 ALA A CA 1
ATOM 782 C C . ALA A 1 99 ? -3.492 -23.281 8.32 1 93.25 99 ALA A C 1
ATOM 784 O O . ALA A 1 99 ? -2.979 -24.328 8.719 1 93.25 99 ALA A O 1
ATOM 785 N N . GLU A 1 100 ? -3.945 -23.078 7.215 1 92.31 100 GLU A N 1
ATOM 786 C CA . GLU A 1 100 ? -3.766 -24.109 6.199 1 92.31 100 GLU A CA 1
ATOM 787 C C . GLU A 1 100 ? -2.285 -24.359 5.918 1 92.31 100 GLU A C 1
ATOM 789 O O . GLU A 1 100 ? -1.864 -25.5 5.738 1 92.31 100 GLU A O 1
ATOM 794 N N . ILE A 1 101 ? -1.566 -23.391 5.895 1 90.12 101 ILE A N 1
ATOM 795 C CA . ILE A 1 101 ? -0.134 -23.484 5.637 1 90.12 101 ILE A CA 1
ATOM 796 C C . ILE A 1 101 ? 0.547 -24.219 6.789 1 90.12 101 ILE A C 1
ATOM 798 O O . ILE A 1 101 ? 1.384 -25.109 6.566 1 90.12 101 ILE A O 1
ATOM 802 N N . ASP A 1 102 ? 0.155 -23.828 7.996 1 89.31 102 ASP A N 1
ATOM 803 C CA . ASP A 1 102 ? 0.724 -24.484 9.172 1 89.31 102 ASP A CA 1
ATOM 804 C C . ASP A 1 102 ? 0.386 -25.969 9.195 1 89.31 102 ASP A C 1
ATOM 806 O O . ASP A 1 102 ? 1.239 -26.812 9.516 1 89.31 102 ASP A O 1
ATOM 810 N N . ALA A 1 103 ? -0.781 -26.266 8.852 1 90.44 103 ALA A N 1
ATOM 811 C CA . ALA A 1 103 ? -1.225 -27.656 8.836 1 90.44 103 ALA A CA 1
ATOM 812 C C . ALA A 1 103 ? -0.459 -28.469 7.789 1 90.44 103 ALA A C 1
ATOM 814 O O . ALA A 1 103 ? -0.046 -29.594 8.047 1 90.44 103 ALA A O 1
ATOM 815 N N . ASN A 1 104 ? -0.299 -27.906 6.766 1 90.56 104 ASN A N 1
ATOM 816 C CA . ASN A 1 104 ? 0.397 -28.594 5.688 1 90.56 104 ASN A CA 1
ATOM 817 C C . ASN A 1 104 ? 1.882 -28.766 5.996 1 90.56 104 ASN A C 1
ATOM 819 O O . ASN A 1 104 ? 2.482 -29.781 5.641 1 90.56 104 ASN A O 1
ATOM 823 N N . ALA A 1 105 ? 2.461 -27.859 6.605 1 88.62 105 ALA A N 1
ATOM 824 C CA . ALA A 1 105 ? 3.863 -27.953 7.008 1 88.62 105 ALA A CA 1
ATOM 825 C C . ALA A 1 105 ? 4.066 -29.062 8.031 1 88.62 105 ALA A C 1
ATOM 827 O O . ALA A 1 105 ? 5.059 -29.797 7.98 1 88.62 105 ALA A O 1
ATOM 828 N N . LYS A 1 106 ? 3.121 -29.188 8.867 1 89.81 106 LYS A N 1
ATOM 829 C CA . LYS A 1 106 ? 3.186 -30.234 9.883 1 89.81 106 LYS A CA 1
ATOM 830 C C . LYS A 1 106 ? 3.023 -31.609 9.266 1 89.81 106 LYS A C 1
ATOM 832 O O . LYS A 1 106 ? 3.68 -32.562 9.688 1 89.81 106 LYS A O 1
ATOM 837 N N . LEU A 1 107 ? 2.186 -31.641 8.398 1 84 107 LEU A N 1
ATOM 838 C CA . LEU A 1 107 ? 1.964 -32.906 7.723 1 84 107 LEU A CA 1
ATOM 839 C C . LEU A 1 107 ? 3.182 -33.312 6.895 1 84 107 LEU A C 1
ATOM 841 O O . LEU A 1 107 ? 3.484 -34.5 6.758 1 84 107 LEU A O 1
ATOM 845 N N . SER A 1 108 ? 3.861 -32.25 6.387 1 76.62 108 SER A N 1
ATOM 846 C CA . SER A 1 108 ? 5.027 -32.531 5.559 1 76.62 108 SER A CA 1
ATOM 847 C C . SER A 1 108 ? 6.258 -32.812 6.414 1 76.62 108 SER A C 1
ATOM 849 O O . SER A 1 108 ? 7.262 -33.312 5.922 1 76.62 108 SER A O 1
ATOM 851 N N . SER A 1 109 ? 6.34 -32.375 7.645 1 68.94 109 SER A N 1
ATOM 852 C CA . SER A 1 109 ? 7.441 -32.75 8.531 1 68.94 109 SER A CA 1
ATOM 853 C C . SER A 1 109 ? 7.262 -34.156 9.086 1 68.94 109 SER A C 1
ATOM 855 O O . SER A 1 109 ? 8.227 -34.906 9.203 1 68.94 109 SER A O 1
ATOM 857 N N . MET B 1 1 ? 8.195 -11.883 -36.625 1 31.06 1 MET B N 1
ATOM 858 C CA . MET B 1 1 ? 9.188 -12.211 -35.594 1 31.06 1 MET B CA 1
ATOM 859 C C . MET B 1 1 ? 9.172 -11.188 -34.469 1 31.06 1 MET B C 1
ATOM 861 O O . MET B 1 1 ? 9.617 -10.055 -34.625 1 31.06 1 MET B O 1
ATOM 865 N N . LYS B 1 2 ? 8.039 -10.836 -33.969 1 35.5 2 LYS B N 1
ATOM 866 C CA . LYS B 1 2 ? 7.66 -9.719 -33.094 1 35.5 2 LYS B CA 1
ATOM 867 C C . LYS B 1 2 ? 8.594 -9.609 -31.906 1 35.5 2 LYS B C 1
ATOM 869 O O . LYS B 1 2 ? 8.656 -10.523 -31.078 1 35.5 2 LYS B O 1
ATOM 874 N N . GLU B 1 3 ? 9.789 -9.297 -32.156 1 36.22 3 GLU B N 1
ATOM 875 C CA . GLU B 1 3 ? 10.883 -9.25 -31.188 1 36.22 3 GLU B CA 1
ATOM 876 C C . GLU B 1 3 ? 10.438 -8.625 -29.859 1 36.22 3 GLU B C 1
ATOM 878 O O . GLU B 1 3 ? 10.125 -7.434 -29.812 1 36.22 3 GLU B O 1
ATOM 883 N N . VAL B 1 4 ? 9.391 -9.039 -29.266 1 39.62 4 VAL B N 1
ATOM 884 C CA . VAL B 1 4 ? 8.891 -8.773 -27.922 1 39.62 4 VAL B CA 1
ATOM 885 C C . VAL B 1 4 ? 10.062 -8.531 -26.969 1 39.62 4 VAL B C 1
ATOM 887 O O . VAL B 1 4 ? 10.859 -9.438 -26.719 1 39.62 4 VAL B O 1
ATOM 890 N N . ILE B 1 5 ? 10.938 -7.691 -27.172 1 39.31 5 ILE B N 1
ATOM 891 C CA . ILE B 1 5 ? 12.039 -7.41 -26.266 1 39.31 5 ILE B CA 1
ATOM 892 C C . ILE B 1 5 ? 11.625 -7.742 -24.828 1 39.31 5 ILE B C 1
ATOM 894 O O . ILE B 1 5 ? 10.727 -7.102 -24.281 1 39.31 5 ILE B O 1
ATOM 898 N N . ALA B 1 6 ? 11.312 -8.945 -24.5 1 45.38 6 ALA B N 1
ATOM 899 C CA . ALA B 1 6 ? 11.305 -9.422 -23.125 1 45.38 6 ALA B CA 1
ATOM 900 C C . ALA B 1 6 ? 12.055 -8.461 -22.203 1 45.38 6 ALA B C 1
ATOM 902 O O . ALA B 1 6 ? 13.281 -8.352 -22.281 1 45.38 6 ALA B O 1
ATOM 903 N N . LEU B 1 7 ? 11.719 -7.281 -22.172 1 50.16 7 LEU B N 1
ATOM 904 C CA . LEU B 1 7 ? 12.414 -6.402 -21.234 1 50.16 7 LEU B CA 1
ATOM 905 C C . LEU B 1 7 ? 13.008 -7.195 -20.078 1 50.16 7 LEU B C 1
ATOM 907 O O . LEU B 1 7 ? 12.336 -8.062 -19.516 1 50.16 7 LEU B O 1
ATOM 911 N N . ASP B 1 8 ? 14.43 -7.395 -20.078 1 56.56 8 ASP B N 1
ATOM 912 C CA . ASP B 1 8 ? 15.406 -8.125 -19.266 1 56.56 8 ASP B CA 1
ATOM 913 C C . ASP B 1 8 ? 15.062 -8.039 -17.781 1 56.56 8 ASP B C 1
ATOM 915 O O . ASP B 1 8 ? 14.734 -6.969 -17.266 1 56.56 8 ASP B O 1
ATOM 919 N N . PRO B 1 9 ? 14.57 -9.133 -17.344 1 61.84 9 PRO B N 1
AT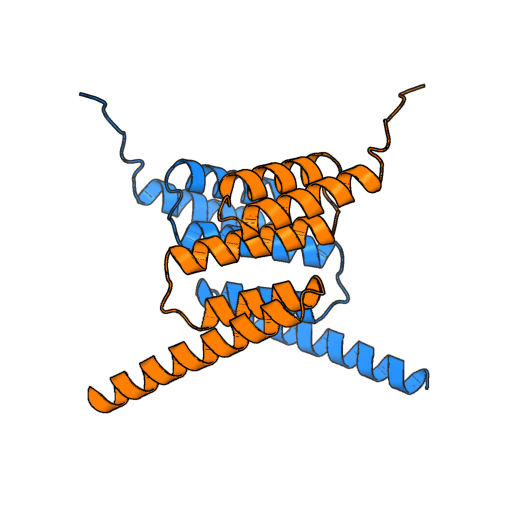OM 920 C CA . PRO B 1 9 ? 14.508 -9.188 -15.891 1 61.84 9 PRO B CA 1
ATOM 921 C C . PRO B 1 9 ? 15.461 -8.195 -15.219 1 61.84 9 PRO B C 1
ATOM 923 O O . PRO B 1 9 ? 15.148 -7.648 -14.156 1 61.84 9 PRO B O 1
ATOM 926 N N . TRP B 1 10 ? 16.469 -7.855 -15.898 1 67.12 10 TRP B N 1
ATOM 927 C CA . TRP B 1 10 ? 17.453 -6.914 -15.359 1 67.12 10 TRP B CA 1
ATOM 928 C C . TRP B 1 10 ? 16.891 -5.496 -15.367 1 67.12 10 TRP B C 1
ATOM 930 O O . TRP B 1 10 ? 17.203 -4.695 -14.477 1 67.12 10 TRP B O 1
ATOM 940 N N . PHE B 1 11 ? 16.031 -5.293 -16.328 1 71.94 11 PHE B N 1
ATOM 941 C CA . PHE B 1 11 ? 15.469 -3.947 -16.406 1 71.94 11 PHE B CA 1
ATOM 942 C C . PHE B 1 11 ? 14.531 -3.682 -15.242 1 71.94 11 PHE B C 1
ATOM 944 O O . PHE B 1 11 ? 14.602 -2.627 -14.602 1 71.94 11 PHE B O 1
ATOM 951 N N . VAL B 1 12 ? 13.781 -4.656 -14.953 1 70.75 12 VAL B N 1
ATOM 952 C CA . VAL B 1 12 ? 12.828 -4.5 -13.867 1 70.75 12 VAL B CA 1
ATOM 953 C C . VAL B 1 12 ? 13.578 -4.395 -12.539 1 70.75 12 VAL B C 1
ATOM 955 O O . VAL B 1 12 ? 13.227 -3.58 -11.68 1 70.75 12 VAL B O 1
ATOM 958 N N . ILE B 1 13 ? 14.641 -5.121 -12.484 1 72.75 13 ILE B N 1
ATOM 959 C CA . ILE B 1 13 ? 15.461 -5.066 -11.281 1 72.75 13 ILE B CA 1
ATOM 960 C C . ILE B 1 13 ? 16.141 -3.703 -11.18 1 72.75 13 ILE B C 1
ATOM 962 O O . ILE B 1 13 ? 16.156 -3.094 -10.109 1 72.75 13 ILE B O 1
ATOM 966 N N . ALA B 1 14 ? 16.578 -3.223 -12.297 1 80.12 14 ALA B N 1
ATOM 967 C CA . ALA B 1 14 ? 17.234 -1.922 -12.312 1 80.12 14 ALA B CA 1
ATOM 968 C C . ALA B 1 14 ? 16.266 -0.805 -11.945 1 80.12 14 ALA B C 1
ATOM 970 O O . ALA B 1 14 ? 16.609 0.095 -11.172 1 80.12 14 ALA B O 1
ATOM 971 N N . MET B 1 15 ? 15.117 -0.863 -12.445 1 81.69 15 MET B N 1
ATOM 972 C CA . MET B 1 15 ? 14.117 0.16 -12.148 1 81.69 15 MET B CA 1
ATOM 973 C C . MET B 1 15 ? 13.734 0.135 -10.672 1 81.69 15 MET B C 1
ATOM 975 O O . MET B 1 15 ? 13.586 1.186 -10.047 1 81.69 15 MET B O 1
ATOM 979 N N . SER B 1 16 ? 13.625 -1.069 -10.188 1 78.44 16 SER B N 1
ATOM 980 C CA . SER B 1 16 ? 13.328 -1.206 -8.766 1 78.44 16 SER B CA 1
ATOM 981 C C . SER B 1 16 ? 14.461 -0.636 -7.906 1 78.44 16 SER B C 1
ATOM 983 O O . SER B 1 16 ? 14.203 0.048 -6.914 1 78.44 16 SER B O 1
ATOM 985 N N . ASP B 1 17 ? 15.641 -0.882 -8.375 1 80.75 17 ASP B N 1
ATOM 986 C CA . ASP B 1 17 ? 16.797 -0.367 -7.652 1 80.75 17 ASP B CA 1
ATOM 987 C C . ASP B 1 17 ? 16.859 1.156 -7.734 1 80.75 17 ASP B C 1
ATOM 989 O O . ASP B 1 17 ? 17.125 1.825 -6.73 1 80.75 17 ASP B O 1
ATOM 993 N N . LEU B 1 18 ? 16.625 1.64 -8.875 1 86.12 18 LEU B N 1
ATOM 994 C CA . LEU B 1 18 ? 16.625 3.09 -9.039 1 86.12 18 LEU B CA 1
ATOM 995 C C . LEU B 1 18 ? 15.523 3.734 -8.211 1 86.12 18 LEU B C 1
ATOM 997 O O . LEU B 1 18 ? 15.734 4.785 -7.598 1 86.12 18 LEU B O 1
ATOM 1001 N N . SER B 1 19 ? 14.352 3.102 -8.219 1 86.06 19 SER B N 1
ATOM 1002 C CA . SER B 1 19 ? 13.25 3.6 -7.406 1 86.06 19 SER B CA 1
ATOM 1003 C C . SER B 1 19 ? 13.641 3.682 -5.934 1 86.06 19 SER B C 1
ATOM 1005 O O . SER B 1 19 ? 13.344 4.668 -5.262 1 86.06 19 SER B O 1
ATOM 1007 N N . LYS B 1 20 ? 14.32 2.725 -5.523 1 81.19 20 LYS B N 1
ATOM 1008 C CA . LYS B 1 20 ? 14.781 2.693 -4.137 1 81.19 20 LYS B CA 1
ATOM 1009 C C . LYS B 1 20 ? 15.758 3.832 -3.857 1 81.19 20 LYS B C 1
ATOM 1011 O O . LYS B 1 20 ? 15.672 4.496 -2.822 1 81.19 20 LYS B O 1
ATOM 1016 N N . ILE B 1 21 ? 16.625 4.02 -4.766 1 84.25 21 ILE B N 1
ATOM 1017 C CA . ILE B 1 21 ? 17.641 5.062 -4.617 1 84.25 21 ILE B CA 1
ATOM 1018 C C . ILE B 1 21 ? 16.953 6.43 -4.559 1 84.25 21 ILE B C 1
ATOM 1020 O O . ILE B 1 21 ? 17.281 7.25 -3.695 1 84.25 21 ILE B O 1
ATOM 1024 N N . TYR B 1 22 ? 16.062 6.621 -5.418 1 87 22 TYR B N 1
ATOM 1025 C CA . TYR B 1 22 ? 15.359 7.895 -5.438 1 87 22 TYR B CA 1
ATOM 1026 C C . TYR B 1 22 ? 14.555 8.094 -4.156 1 87 22 TYR B C 1
ATOM 1028 O O . TYR B 1 22 ? 14.562 9.188 -3.576 1 87 22 TYR B O 1
ATOM 1036 N N . ALA B 1 23 ? 13.914 7.082 -3.717 1 82.31 23 ALA B N 1
ATOM 1037 C CA . ALA B 1 23 ? 13.117 7.156 -2.496 1 82.31 23 ALA B CA 1
ATOM 1038 C C . ALA B 1 23 ? 13.984 7.492 -1.29 1 82.31 23 ALA B C 1
ATOM 1040 O O . ALA B 1 23 ? 13.633 8.352 -0.477 1 82.31 23 ALA B O 1
ATOM 1041 N N . MET B 1 24 ? 15.102 6.867 -1.262 1 79.31 24 MET B N 1
ATOM 1042 C CA . MET B 1 24 ? 16.047 7.094 -0.165 1 79.31 24 MET B CA 1
ATOM 1043 C C . MET B 1 24 ? 16.578 8.523 -0.191 1 79.31 24 MET B C 1
ATOM 1045 O O . MET B 1 24 ? 16.859 9.102 0.857 1 79.31 24 MET B O 1
ATOM 1049 N N . GLY B 1 25 ? 16.609 9.023 -1.373 1 82.56 25 GLY B N 1
ATOM 1050 C CA . GLY B 1 25 ? 17.078 10.391 -1.541 1 82.56 25 GLY B CA 1
ATOM 1051 C C . GLY B 1 25 ? 15.984 11.422 -1.38 1 82.56 25 GLY B C 1
ATOM 1052 O O . GLY B 1 25 ? 16.234 12.625 -1.543 1 82.56 25 GLY B O 1
ATOM 1053 N N . GLY B 1 26 ? 14.805 10.953 -1.152 1 80.94 26 GLY B N 1
ATOM 1054 C CA . GLY B 1 26 ? 13.68 11.859 -0.945 1 80.94 26 GLY B CA 1
ATOM 1055 C C . GLY B 1 2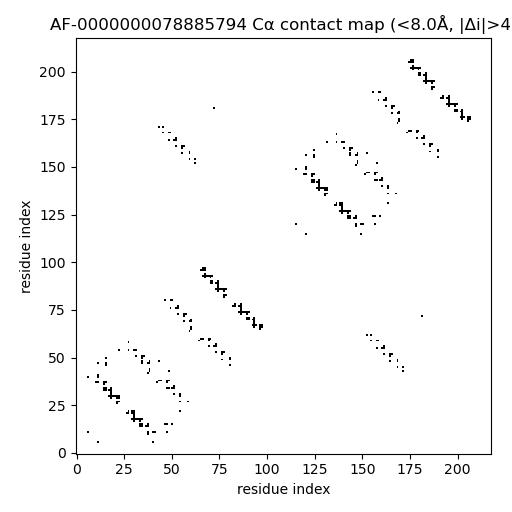6 ? 12.984 12.25 -2.234 1 80.94 26 GLY B C 1
ATOM 1056 O O . GLY B 1 26 ? 12.094 13.102 -2.229 1 80.94 26 GLY B O 1
ATOM 1057 N N . HIS B 1 27 ? 13.438 11.695 -3.32 1 86.44 27 HIS B N 1
ATOM 1058 C CA . HIS B 1 27 ? 12.828 11.969 -4.617 1 86.44 27 HIS B CA 1
ATOM 1059 C C . HIS B 1 27 ? 11.695 10.984 -4.91 1 86.44 27 HIS B C 1
ATOM 1061 O O . HIS B 1 27 ? 11.789 10.188 -5.848 1 86.44 27 HIS B O 1
ATOM 1067 N N . VAL B 1 28 ? 10.633 11.141 -4.242 1 83.19 28 VAL B N 1
ATOM 1068 C CA . VAL B 1 28 ? 9.531 10.18 -4.266 1 83.19 28 VAL B CA 1
ATOM 1069 C C . VAL B 1 28 ? 8.859 10.203 -5.637 1 83.19 28 VAL B C 1
ATOM 1071 O O . VAL B 1 28 ? 8.508 9.148 -6.176 1 83.19 28 VAL B O 1
ATOM 1074 N N . ASP B 1 29 ? 8.68 11.367 -6.238 1 83.25 29 ASP B N 1
ATOM 1075 C CA . ASP B 1 29 ? 8.023 11.469 -7.539 1 83.25 29 ASP B CA 1
ATOM 1076 C C . ASP B 1 29 ? 8.812 10.711 -8.609 1 83.25 29 ASP B C 1
ATOM 1078 O O . ASP B 1 29 ? 8.227 10.047 -9.461 1 83.25 29 ASP B O 1
ATOM 1082 N N . ARG B 1 30 ? 10.109 10.82 -8.484 1 88.44 30 ARG B N 1
ATOM 1083 C CA . ARG B 1 30 ? 10.953 10.086 -9.422 1 88.44 30 ARG B CA 1
ATOM 1084 C C . ARG B 1 30 ? 10.891 8.586 -9.156 1 88.44 30 ARG B C 1
ATOM 1086 O O . ARG B 1 30 ? 10.891 7.785 -10.094 1 88.44 30 ARG B O 1
ATOM 1093 N N . ALA B 1 31 ? 10.891 8.219 -7.871 1 92.12 31 ALA B N 1
ATOM 1094 C CA . ALA B 1 31 ? 10.773 6.816 -7.5 1 92.12 31 ALA B CA 1
ATOM 1095 C C . ALA B 1 31 ? 9.477 6.211 -8.047 1 92.12 31 ALA B C 1
ATOM 1097 O O . ALA B 1 31 ? 9.484 5.109 -8.602 1 92.12 31 ALA B O 1
ATOM 1098 N N . VAL B 1 32 ? 8.383 6.98 -8 1 88.31 32 VAL B N 1
ATOM 1099 C CA . VAL B 1 32 ? 7.082 6.531 -8.492 1 88.31 32 VAL B CA 1
ATOM 1100 C C . VAL B 1 32 ? 7.137 6.348 -10.008 1 88.31 32 VAL B C 1
ATOM 1102 O O . VAL B 1 32 ? 6.609 5.367 -10.539 1 88.31 32 VAL B O 1
ATOM 1105 N N . HIS B 1 33 ? 7.742 7.277 -10.648 1 88.69 33 HIS B N 1
ATOM 1106 C CA . HIS B 1 33 ? 7.875 7.188 -12.094 1 88.69 33 HIS B CA 1
ATOM 1107 C C . HIS B 1 33 ? 8.602 5.91 -12.508 1 88.69 33 HIS B C 1
ATOM 1109 O O . HIS B 1 33 ? 8.18 5.227 -13.438 1 88.69 33 HIS B O 1
ATOM 1115 N N . GLU B 1 34 ? 9.695 5.578 -11.805 1 91 34 GLU B N 1
ATOM 1116 C CA . GLU B 1 34 ? 10.453 4.375 -12.125 1 91 34 GLU B CA 1
ATOM 1117 C C . GLU B 1 34 ? 9.617 3.119 -11.898 1 91 34 GLU B C 1
ATOM 1119 O O . GLU B 1 34 ? 9.648 2.191 -12.711 1 91 34 GLU B O 1
ATOM 1124 N N . VAL B 1 35 ? 8.898 3.084 -10.828 1 91.88 35 VAL B N 1
ATOM 1125 C CA . VAL B 1 35 ? 8.078 1.923 -10.523 1 91.88 35 VAL B CA 1
ATOM 1126 C C . VAL B 1 35 ? 6.949 1.802 -11.547 1 91.88 35 VAL B C 1
ATOM 1128 O O . VAL B 1 35 ? 6.617 0.699 -11.984 1 91.88 35 VAL B O 1
ATOM 1131 N N . GLU B 1 36 ? 6.375 2.904 -11.945 1 88.94 36 GLU B N 1
ATOM 1132 C CA . GLU B 1 36 ? 5.324 2.906 -12.953 1 88.94 36 GLU B CA 1
ATOM 1133 C C . GLU B 1 36 ? 5.84 2.373 -14.289 1 88.94 36 GLU B C 1
ATOM 1135 O O . GLU B 1 36 ? 5.145 1.616 -14.969 1 88.94 36 GLU B O 1
ATOM 1140 N N . GLN B 1 37 ? 7.02 2.768 -14.578 1 87.94 37 GLN B N 1
ATOM 1141 C CA . GLN B 1 37 ? 7.617 2.258 -15.805 1 87.94 37 GLN B CA 1
ATOM 1142 C C . GLN B 1 37 ? 7.844 0.751 -15.727 1 87.94 37 GLN B C 1
ATOM 1144 O O . GLN B 1 37 ? 7.602 0.028 -16.688 1 87.9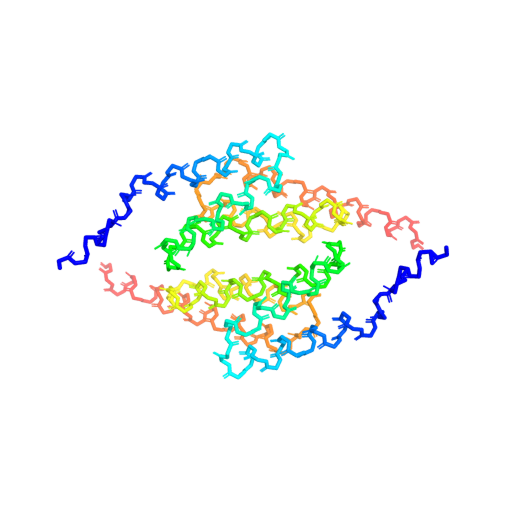4 37 GLN B O 1
ATOM 1149 N N . ALA B 1 38 ? 8.344 0.315 -14.586 1 88.12 38 ALA B N 1
ATOM 1150 C CA . ALA B 1 38 ? 8.539 -1.118 -14.375 1 88.12 38 ALA B CA 1
ATOM 1151 C C . ALA B 1 38 ? 7.223 -1.876 -14.523 1 88.12 38 ALA B C 1
ATOM 1153 O O . ALA B 1 38 ? 7.184 -2.957 -15.117 1 88.12 38 ALA B O 1
ATOM 1154 N N . LEU B 1 39 ? 6.129 -1.258 -14.141 1 88.19 39 LEU B N 1
ATOM 1155 C CA . LEU B 1 39 ? 4.832 -1.928 -14.141 1 88.19 39 LEU B CA 1
ATOM 1156 C C . LEU B 1 39 ? 4.188 -1.872 -15.516 1 88.19 39 LEU B C 1
ATOM 1158 O O . LEU B 1 39 ? 3.293 -2.664 -15.82 1 88.19 39 LEU B O 1
ATOM 1162 N N . VAL B 1 40 ? 4.559 -0.901 -16.312 1 85.38 40 VAL B N 1
ATOM 1163 C CA . VAL B 1 40 ? 4.125 -0.88 -17.719 1 85.38 40 VAL B CA 1
ATOM 1164 C C . VAL B 1 40 ? 4.711 -2.08 -18.453 1 85.38 40 VAL B C 1
ATOM 1166 O O . VAL B 1 40 ? 4.035 -2.699 -19.281 1 85.38 40 VAL B O 1
ATOM 1169 N N . ILE B 1 41 ? 5.875 -2.424 -18.047 1 84.81 41 ILE B N 1
ATOM 1170 C CA . ILE B 1 41 ? 6.586 -3.51 -18.703 1 84.81 41 ILE B CA 1
ATOM 1171 C C . ILE B 1 41 ? 6.164 -4.848 -18.109 1 84.81 41 ILE B C 1
ATOM 1173 O O . ILE B 1 41 ? 5.918 -5.812 -18.828 1 84.81 41 ILE B O 1
ATOM 1177 N N . HIS B 1 42 ? 6.105 -4.902 -16.797 1 88 42 HIS B N 1
ATOM 1178 C CA . HIS B 1 42 ? 5.707 -6.105 -16.078 1 88 42 HIS B CA 1
ATOM 1179 C C . HIS B 1 42 ? 4.586 -5.812 -15.086 1 88 42 HIS B C 1
ATOM 1181 O O . HIS B 1 42 ? 4.824 -5.715 -13.875 1 88 42 HIS B O 1
ATOM 1187 N N . PRO B 1 43 ? 3.439 -5.766 -15.586 1 85.38 43 PRO B N 1
ATOM 1188 C CA . PRO B 1 43 ? 2.316 -5.379 -14.734 1 85.38 43 PRO B CA 1
ATOM 1189 C C . PRO B 1 43 ? 2.098 -6.348 -13.57 1 85.38 43 PRO B C 1
ATOM 1191 O O . PRO B 1 43 ? 1.534 -5.969 -12.539 1 85.38 43 PRO B O 1
ATOM 1194 N N . ASP B 1 44 ? 2.648 -7.594 -13.695 1 88 44 ASP B N 1
ATOM 1195 C CA . ASP B 1 44 ? 2.385 -8.602 -12.672 1 88 44 ASP B CA 1
ATOM 1196 C C . ASP B 1 44 ? 3.613 -8.828 -11.797 1 88 44 ASP B C 1
ATOM 1198 O O . ASP B 1 44 ? 3.705 -9.836 -11.094 1 88 44 ASP B O 1
ATOM 1202 N N . SER B 1 45 ? 4.527 -7.879 -11.836 1 88 45 SER B N 1
ATOM 1203 C CA . SER B 1 45 ? 5.684 -7.969 -10.945 1 88 45 SER B CA 1
ATOM 1204 C C . SER B 1 45 ? 5.281 -7.738 -9.492 1 88 45 SER B C 1
ATOM 1206 O O . SER B 1 45 ? 4.898 -6.625 -9.125 1 88 45 SER B O 1
ATOM 1208 N N . ILE B 1 46 ? 5.434 -8.727 -8.734 1 88.75 46 ILE B N 1
ATOM 1209 C CA . ILE B 1 46 ? 5.094 -8.641 -7.32 1 88.75 46 ILE B CA 1
ATOM 1210 C C . ILE B 1 46 ? 5.977 -7.602 -6.637 1 88.75 46 ILE B C 1
ATOM 1212 O O . ILE B 1 46 ? 5.484 -6.738 -5.91 1 88.75 46 ILE B O 1
ATOM 1216 N N . ASP B 1 47 ? 7.234 -7.656 -6.953 1 86.94 47 ASP B N 1
ATOM 1217 C CA . ASP B 1 47 ? 8.18 -6.734 -6.324 1 86.94 47 ASP B CA 1
ATOM 1218 C C . ASP B 1 47 ? 7.863 -5.285 -6.699 1 86.94 47 ASP B C 1
ATOM 1220 O O . ASP B 1 47 ? 7.91 -4.395 -5.852 1 86.94 47 ASP B O 1
ATOM 1224 N N . ALA B 1 48 ? 7.59 -5.062 -7.938 1 88.94 48 ALA B N 1
ATOM 1225 C CA . ALA B 1 48 ? 7.289 -3.699 -8.375 1 88.94 48 ALA B CA 1
ATOM 1226 C C . ALA B 1 48 ? 6.004 -3.188 -7.723 1 88.94 48 ALA B C 1
ATOM 1228 O O . ALA B 1 48 ? 5.918 -2.018 -7.344 1 88.94 48 ALA B O 1
ATOM 1229 N N . ASN B 1 49 ? 5.012 -4.004 -7.602 1 91.12 49 ASN B N 1
ATOM 1230 C CA . ASN B 1 49 ? 3.779 -3.607 -6.93 1 91.12 49 ASN B CA 1
ATOM 1231 C C . ASN B 1 49 ? 4.02 -3.303 -5.453 1 91.12 49 ASN B C 1
ATOM 1233 O O . ASN B 1 49 ? 3.494 -2.32 -4.926 1 91.12 49 ASN B O 1
ATOM 1237 N N . TRP B 1 50 ? 4.844 -4.078 -4.824 1 91.62 50 TRP B N 1
ATOM 1238 C CA . TRP B 1 50 ? 5.203 -3.807 -3.436 1 91.62 50 TRP B CA 1
ATOM 1239 C C . TRP B 1 50 ? 5.945 -2.48 -3.314 1 91.62 50 TRP B C 1
ATOM 1241 O O . TRP B 1 50 ? 5.719 -1.72 -2.371 1 91.62 50 TRP B O 1
ATOM 1251 N N . HIS B 1 51 ? 6.809 -2.293 -4.207 1 91.5 51 HIS B N 1
ATOM 1252 C CA . HIS B 1 51 ? 7.531 -1.026 -4.172 1 91.5 51 HIS B CA 1
ATOM 1253 C C . HIS B 1 51 ? 6.578 0.156 -4.32 1 91.5 51 HIS B C 1
ATOM 1255 O O . HIS B 1 51 ? 6.773 1.197 -3.688 1 91.5 51 HIS B O 1
ATOM 1261 N N . TYR B 1 52 ? 5.605 0.002 -5.137 1 92.81 52 TYR B N 1
ATOM 1262 C CA . TYR B 1 52 ? 4.621 1.07 -5.277 1 92.81 52 TYR B CA 1
ATOM 1263 C C . TYR B 1 52 ? 3.875 1.3 -3.967 1 92.81 52 TYR B C 1
ATOM 1265 O O . TYR B 1 52 ? 3.697 2.441 -3.539 1 92.81 52 TYR B O 1
ATOM 1273 N N . VAL B 1 53 ? 3.477 0.263 -3.34 1 94.56 53 VAL B N 1
ATOM 1274 C CA . VAL B 1 53 ? 2.82 0.365 -2.039 1 94.56 53 VAL B CA 1
ATOM 1275 C C . VAL B 1 53 ? 3.725 1.109 -1.061 1 94.56 53 VAL B C 1
ATOM 1277 O O . VAL B 1 53 ? 3.268 1.999 -0.338 1 94.56 53 VAL B O 1
ATOM 1280 N N . GLN B 1 54 ? 5.004 0.747 -1.037 1 93.31 54 GLN B N 1
ATOM 1281 C CA . GLN B 1 54 ? 5.98 1.391 -0.165 1 93.31 54 GLN B CA 1
ATOM 1282 C C . GLN B 1 54 ? 6.008 2.9 -0.387 1 93.31 54 GLN B C 1
ATOM 1284 O O . GLN B 1 54 ? 6.02 3.674 0.572 1 93.31 54 GLN B O 1
ATOM 1289 N N . LEU B 1 55 ? 6.043 3.287 -1.604 1 93.19 55 LEU B N 1
ATOM 1290 C CA . LEU B 1 55 ? 6.137 4.703 -1.944 1 93.19 55 LEU B CA 1
ATOM 1291 C C . LEU B 1 55 ? 4.871 5.449 -1.533 1 93.19 55 LEU B C 1
ATOM 1293 O O . LEU B 1 55 ? 4.941 6.578 -1.049 1 93.19 55 LEU B O 1
ATOM 1297 N N . LEU B 1 56 ? 3.703 4.848 -1.724 1 93.5 56 LEU B N 1
ATOM 1298 C CA . LEU B 1 56 ? 2.447 5.469 -1.323 1 93.5 56 LEU B CA 1
ATOM 1299 C C . LEU B 1 56 ? 2.369 5.617 0.193 1 93.5 56 LEU B C 1
ATOM 1301 O O . LEU B 1 56 ? 1.909 6.641 0.7 1 93.5 56 LEU B O 1
ATOM 1305 N N . LEU B 1 57 ? 2.828 4.613 0.881 1 93.81 57 LEU B N 1
ATOM 1306 C CA . LEU B 1 57 ? 2.834 4.688 2.338 1 93.81 57 LEU B CA 1
ATOM 1307 C C . LEU B 1 57 ? 3.787 5.773 2.824 1 93.81 57 LEU B C 1
ATOM 1309 O O . LEU B 1 57 ? 3.48 6.496 3.777 1 93.81 57 LEU B O 1
ATOM 1313 N N . ALA B 1 58 ? 4.934 5.914 2.191 1 91.94 58 ALA B N 1
ATOM 1314 C CA . ALA B 1 58 ? 5.867 6.984 2.529 1 91.94 58 ALA B CA 1
ATOM 1315 C C . ALA B 1 58 ? 5.227 8.352 2.316 1 91.94 58 ALA B C 1
ATOM 1317 O O . ALA B 1 58 ? 5.43 9.273 3.117 1 91.94 58 ALA B O 1
ATOM 1318 N N . LYS B 1 59 ? 4.508 8.453 1.276 1 91 59 LYS B N 1
ATOM 1319 C CA . LYS B 1 59 ? 3.787 9.695 1.021 1 91 59 LYS B CA 1
ATOM 1320 C C . LYS B 1 59 ? 2.752 9.961 2.109 1 91 59 LYS B C 1
ATOM 1322 O O . LYS B 1 59 ? 2.617 11.094 2.578 1 91 59 LYS B O 1
ATOM 1327 N N . LEU B 1 60 ? 1.998 8.945 2.48 1 93.19 60 LEU B N 1
ATOM 1328 C CA . LEU B 1 60 ? 0.979 9.07 3.518 1 93.19 60 LEU B CA 1
ATOM 1329 C C . LEU B 1 60 ? 1.604 9.492 4.844 1 93.19 60 LEU B C 1
ATOM 1331 O O . LEU B 1 60 ? 1.015 10.281 5.59 1 93.19 60 LEU B O 1
ATOM 1335 N N . ILE B 1 61 ? 2.789 9.055 5.086 1 93.06 61 ILE B N 1
ATOM 1336 C CA . ILE B 1 61 ? 3.5 9.414 6.309 1 93.06 61 ILE B CA 1
ATOM 1337 C C . ILE B 1 61 ? 3.865 10.891 6.273 1 93.06 61 ILE B C 1
ATOM 1339 O O . ILE B 1 61 ? 3.787 11.586 7.293 1 93.06 61 ILE B O 1
ATOM 1343 N N . ARG B 1 62 ? 4.266 11.367 5.141 1 91.62 62 ARG B N 1
ATOM 1344 C CA . ARG B 1 62 ? 4.574 12.789 5.004 1 91.62 62 ARG B CA 1
ATOM 1345 C C . ARG B 1 62 ? 3.33 13.641 5.219 1 91.62 62 ARG B C 1
ATOM 1347 O O . ARG B 1 62 ? 3.41 14.727 5.797 1 91.62 62 ARG B O 1
ATOM 1354 N N . LEU B 1 63 ? 2.234 13.117 4.793 1 91.56 63 LEU B N 1
ATOM 1355 C CA . LEU B 1 63 ? 0.976 13.852 4.891 1 91.56 63 LEU B CA 1
ATOM 1356 C C . LEU B 1 63 ? 0.417 13.789 6.309 1 91.56 63 LEU B C 1
ATOM 1358 O O . LEU B 1 63 ? -0.272 14.711 6.75 1 91.56 63 LEU B O 1
ATOM 1362 N N . ALA B 1 64 ? 0.658 12.664 6.957 1 93.69 64 ALA B N 1
ATOM 1363 C CA . ALA B 1 64 ? 0.153 12.453 8.312 1 93.69 64 ALA B CA 1
ATOM 1364 C C . ALA B 1 64 ? 1.216 11.805 9.195 1 93.69 64 ALA B C 1
ATOM 1366 O O . ALA B 1 64 ? 1.094 10.641 9.578 1 93.69 64 ALA B O 1
ATOM 1367 N N . PRO B 1 65 ? 2.139 12.578 9.633 1 94.19 65 PRO B N 1
ATOM 1368 C CA . PRO B 1 65 ? 3.307 12.016 10.312 1 94.19 65 PRO B CA 1
ATOM 1369 C C . PRO B 1 65 ? 2.99 11.555 11.734 1 94.19 65 PRO B C 1
ATOM 1371 O O . PRO B 1 65 ? 3.801 10.867 12.359 1 94.19 65 PRO B O 1
ATOM 1374 N N . SER B 1 66 ? 1.859 11.805 12.32 1 93.69 66 SER B N 1
ATOM 1375 C CA . SER B 1 66 ? 1.558 11.469 13.711 1 93.69 66 SER B CA 1
ATOM 1376 C C . SER B 1 66 ? 0.647 10.25 13.797 1 93.69 66 SER B C 1
ATOM 1378 O O . SER B 1 66 ? -0.008 10.031 14.82 1 93.69 66 SER B O 1
ATOM 1380 N N . ARG B 1 67 ? 0.588 9.43 12.789 1 93.06 67 ARG B N 1
ATOM 1381 C CA . ARG B 1 67 ? -0.214 8.211 12.789 1 93.06 67 ARG B CA 1
ATOM 1382 C C . ARG B 1 67 ? 0.672 6.973 12.836 1 93.06 67 ARG B C 1
ATOM 1384 O O . ARG B 1 67 ? 1.166 6.516 11.805 1 93.06 67 ARG B O 1
ATOM 1391 N N . PRO B 1 68 ? 0.76 6.398 14.023 1 94.06 68 PRO B N 1
ATOM 1392 C CA . PRO B 1 68 ? 1.666 5.262 14.195 1 94.06 68 PRO B CA 1
ATOM 1393 C C . PRO B 1 68 ? 1.372 4.121 13.219 1 94.06 68 PRO B C 1
ATOM 1395 O O . PRO B 1 68 ? 2.291 3.416 12.789 1 94.06 68 PRO B O 1
ATOM 1398 N N . PHE B 1 69 ? 0.132 3.996 12.93 1 92.56 69 PHE B N 1
ATOM 1399 C CA . PHE B 1 69 ? -0.312 2.91 12.062 1 92.56 69 PHE B CA 1
ATOM 1400 C C . PHE B 1 69 ? 0.402 2.963 10.719 1 92.56 69 PHE B C 1
ATOM 1402 O O . PHE B 1 69 ? 0.739 1.923 10.148 1 92.56 69 PHE B O 1
ATOM 1409 N N . LEU B 1 70 ? 0.671 4.098 10.141 1 94.94 70 LEU B N 1
ATOM 1410 C CA . LEU B 1 70 ? 1.311 4.254 8.844 1 94.94 70 LEU B CA 1
ATOM 1411 C C . LEU B 1 70 ? 2.74 3.725 8.867 1 94.94 70 LEU B C 1
ATOM 1413 O O . LEU B 1 70 ? 3.188 3.08 7.918 1 94.94 70 LEU B O 1
ATOM 1417 N N . TYR B 1 71 ? 3.422 3.945 9.945 1 95.75 71 TYR B N 1
ATOM 1418 C CA . TYR B 1 71 ? 4.785 3.457 10.109 1 95.75 71 TYR B CA 1
ATOM 1419 C C . TYR B 1 71 ? 4.809 1.941 10.258 1 95.75 71 TYR B C 1
ATOM 1421 O O . TYR B 1 71 ? 5.699 1.273 9.727 1 95.75 71 TYR B O 1
ATOM 1429 N N . TYR B 1 72 ? 3.863 1.497 10.984 1 94.56 72 TYR B N 1
ATOM 1430 C CA . TYR B 1 72 ? 3.746 0.051 11.133 1 94.56 72 TYR B CA 1
ATOM 1431 C C . TYR B 1 72 ? 3.488 -0.618 9.789 1 94.56 72 TYR B C 1
ATOM 1433 O O . TYR B 1 72 ? 4.102 -1.638 9.469 1 94.56 72 TYR B O 1
ATOM 1441 N N . GLN B 1 73 ? 2.578 -0.04 9.055 1 94.31 73 GLN B N 1
ATOM 1442 C CA . GLN B 1 73 ? 2.275 -0.58 7.73 1 94.31 73 GLN B CA 1
ATOM 1443 C C . GLN B 1 73 ? 3.506 -0.549 6.828 1 94.31 73 GLN B C 1
ATOM 1445 O O . GLN B 1 73 ? 3.785 -1.517 6.117 1 94.31 73 GLN B O 1
ATOM 1450 N N . LEU B 1 74 ? 4.215 0.542 6.809 1 94.75 74 LEU B N 1
ATOM 1451 C CA . LEU B 1 74 ? 5.426 0.655 6.004 1 94.75 74 LEU B CA 1
ATOM 1452 C C . LEU B 1 74 ? 6.465 -0.378 6.434 1 94.75 74 LEU B C 1
ATOM 1454 O O . LEU B 1 74 ? 7.145 -0.966 5.59 1 94.75 74 LEU B O 1
ATOM 1458 N N . ALA B 1 75 ? 6.551 -0.595 7.715 1 95.19 75 ALA B N 1
ATOM 1459 C CA . ALA B 1 75 ? 7.492 -1.588 8.227 1 95.19 75 ALA B CA 1
ATOM 1460 C C . ALA B 1 75 ? 7.184 -2.975 7.672 1 95.19 75 ALA B C 1
ATOM 1462 O O . ALA B 1 75 ? 8.094 -3.711 7.281 1 95.19 75 ALA B O 1
ATOM 1463 N N . ASP B 1 76 ? 5.945 -3.311 7.633 1 92.12 76 ASP B N 1
ATOM 1464 C CA . ASP B 1 76 ? 5.535 -4.613 7.117 1 92.12 76 ASP B CA 1
ATOM 1465 C C . ASP B 1 76 ? 5.891 -4.754 5.637 1 92.12 76 ASP B C 1
ATOM 1467 O O . ASP B 1 76 ? 6.34 -5.816 5.203 1 92.12 76 ASP B O 1
ATOM 1471 N N . VAL B 1 77 ? 5.633 -3.738 4.875 1 92.62 77 VAL B N 1
ATOM 1472 C CA . VAL B 1 77 ? 5.949 -3.748 3.451 1 92.62 77 VAL B CA 1
ATOM 1473 C C . VAL B 1 77 ? 7.457 -3.875 3.258 1 92.62 77 VAL B C 1
ATOM 1475 O O . VAL B 1 77 ? 7.922 -4.68 2.447 1 92.62 77 VAL B O 1
ATOM 1478 N N . LEU B 1 78 ? 8.25 -3.102 4.035 1 91.69 78 LEU B N 1
ATOM 1479 C CA . LEU B 1 78 ? 9.703 -3.154 3.963 1 91.69 78 LEU B CA 1
ATOM 1480 C C . LEU B 1 78 ? 10.219 -4.551 4.293 1 91.69 78 LEU B C 1
ATOM 1482 O O . LEU B 1 78 ? 11.117 -5.062 3.623 1 91.69 78 LEU B O 1
ATOM 1486 N N . ASP B 1 79 ? 9.602 -5.141 5.258 1 91.5 79 ASP B N 1
ATOM 1487 C CA . ASP B 1 79 ? 9.977 -6.5 5.645 1 91.5 79 ASP B CA 1
ATOM 1488 C C . ASP B 1 79 ? 9.734 -7.48 4.5 1 91.5 79 ASP B C 1
ATOM 1490 O O . ASP B 1 79 ? 10.57 -8.344 4.223 1 91.5 79 ASP B O 1
ATOM 1494 N N . SER B 1 80 ? 8.617 -7.324 3.826 1 87.12 80 SER B N 1
ATOM 1495 C CA . SER B 1 80 ? 8.25 -8.195 2.711 1 87.12 80 SER B CA 1
ATOM 1496 C C . SER B 1 80 ? 9.219 -8.023 1.541 1 87.12 80 SER B C 1
ATOM 1498 O O . SER B 1 80 ? 9.406 -8.945 0.748 1 87.12 80 SER B O 1
ATOM 1500 N N . LEU B 1 81 ? 9.836 -6.828 1.404 1 86.69 81 LEU B N 1
ATOM 1501 C CA . LEU B 1 81 ? 10.781 -6.523 0.333 1 86.69 81 LEU B CA 1
ATOM 1502 C C . LEU B 1 81 ? 12.203 -6.906 0.732 1 86.69 81 LEU B C 1
ATOM 1504 O O . LEU B 1 81 ? 13.141 -6.719 -0.045 1 86.69 81 LEU B O 1
ATOM 1508 N N . GLY B 1 82 ? 12.352 -7.363 2.012 1 88.19 82 GLY B N 1
ATOM 1509 C CA . GLY B 1 82 ? 13.648 -7.816 2.471 1 88.19 82 GLY B CA 1
ATOM 1510 C C . GLY B 1 82 ? 14.477 -6.719 3.117 1 88.19 82 GLY B C 1
ATOM 1511 O O . GLY B 1 82 ? 15.648 -6.922 3.441 1 88.19 82 GLY B O 1
ATOM 1512 N N . ASN B 1 83 ? 13.891 -5.543 3.205 1 88.88 83 ASN B N 1
ATOM 1513 C CA . ASN B 1 83 ? 14.555 -4.426 3.867 1 88.88 83 ASN B CA 1
ATOM 1514 C C . ASN B 1 83 ? 14.359 -4.473 5.379 1 88.88 83 ASN B C 1
ATOM 1516 O O . ASN B 1 83 ? 13.727 -3.586 5.957 1 88.88 83 ASN B O 1
ATOM 1520 N N . LYS B 1 84 ? 15 -5.324 6.004 1 94.19 84 LYS B N 1
ATOM 1521 C CA . LYS B 1 84 ? 14.734 -5.672 7.398 1 94.19 84 LYS B CA 1
ATOM 1522 C C . LYS B 1 84 ? 15.172 -4.555 8.336 1 94.19 84 LYS B C 1
ATOM 1524 O O . LYS B 1 84 ? 14.484 -4.254 9.312 1 94.19 84 LYS B O 1
ATOM 1529 N N . GLN B 1 85 ? 16.25 -3.957 8.07 1 94.5 85 GLN B N 1
ATOM 1530 C CA . GLN B 1 85 ? 16.75 -2.898 8.945 1 94.5 85 GLN B CA 1
ATOM 1531 C C . GLN B 1 85 ? 15.828 -1.681 8.906 1 94.5 85 GLN B C 1
ATOM 1533 O O . GLN B 1 85 ? 15.469 -1.138 9.953 1 94.5 85 GLN B O 1
ATOM 1538 N N . GLU B 1 86 ? 15.5 -1.284 7.793 1 93.25 86 GLU B N 1
ATOM 1539 C CA . GLU B 1 86 ? 14.578 -0.157 7.652 1 93.25 86 GLU B CA 1
ATOM 1540 C C . GLU B 1 86 ? 13.219 -0.473 8.266 1 93.25 86 GLU B C 1
ATOM 1542 O O . GLU B 1 86 ? 12.586 0.397 8.867 1 93.25 86 GLU B O 1
ATOM 1547 N N . ALA B 1 87 ? 12.805 -1.725 8.055 1 95.31 87 ALA B N 1
ATOM 1548 C CA . ALA B 1 87 ? 11.539 -2.154 8.648 1 95.31 87 ALA B CA 1
ATOM 1549 C C . ALA B 1 87 ? 11.562 -1.996 10.164 1 95.31 87 ALA B C 1
ATOM 1551 O O . ALA B 1 87 ? 10.609 -1.479 10.75 1 95.31 87 ALA B O 1
ATOM 1552 N N . ALA B 1 88 ? 12.648 -2.387 10.734 1 96.44 88 ALA B N 1
ATOM 1553 C CA . ALA B 1 88 ? 12.797 -2.287 12.18 1 96.44 88 ALA B CA 1
ATOM 1554 C C . ALA B 1 88 ? 12.758 -0.831 12.641 1 96.44 88 ALA B C 1
ATOM 1556 O O . ALA B 1 88 ? 12.156 -0.512 13.664 1 96.44 88 ALA B O 1
ATOM 1557 N N . GLU B 1 89 ? 13.375 -0.018 11.93 1 96.44 89 GLU B N 1
ATOM 1558 C CA . GLU B 1 89 ? 13.391 1.406 12.25 1 96.44 89 GLU B CA 1
ATOM 1559 C C . GLU B 1 89 ? 11.977 1.991 12.211 1 96.44 89 GLU B C 1
ATOM 1561 O O . GLU B 1 89 ? 11.602 2.777 13.086 1 96.44 89 GLU B O 1
ATOM 1566 N N . MET B 1 90 ? 11.25 1.641 11.195 1 96.25 90 MET B N 1
ATOM 1567 C CA . MET B 1 90 ? 9.891 2.152 11.078 1 96.25 90 MET B CA 1
ATOM 1568 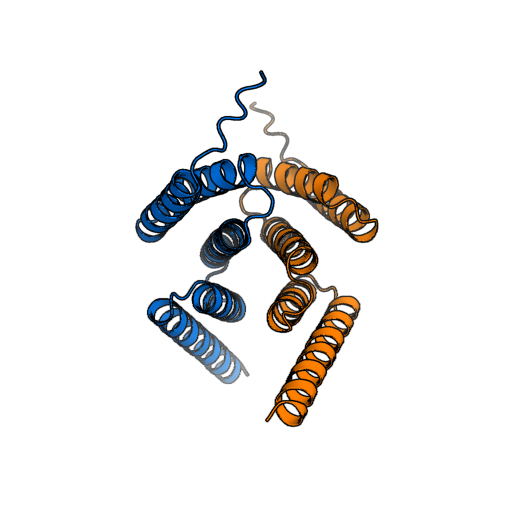C C . MET B 1 90 ? 9.008 1.612 12.195 1 96.25 90 MET B C 1
ATOM 1570 O O . MET B 1 90 ? 8.109 2.311 12.68 1 96.25 90 MET B O 1
ATOM 1574 N N . ARG B 1 91 ? 9.258 0.357 12.578 1 96.56 91 ARG B N 1
ATOM 1575 C CA . ARG B 1 91 ? 8.508 -0.207 13.695 1 96.56 91 ARG B CA 1
ATOM 1576 C C . ARG B 1 91 ? 8.797 0.56 14.984 1 96.56 91 ARG B C 1
ATOM 1578 O O . ARG B 1 91 ? 7.879 0.836 15.766 1 96.56 91 ARG B O 1
ATOM 1585 N N . GLU B 1 92 ? 9.969 0.838 15.148 1 97.25 92 GLU B N 1
ATOM 1586 C CA . GLU B 1 92 ? 10.359 1.606 16.328 1 97.25 92 GLU B CA 1
ATOM 1587 C C . GLU B 1 92 ? 9.695 2.982 16.328 1 97.25 92 GLU B C 1
ATOM 1589 O O . GLU B 1 92 ? 9.234 3.453 17.375 1 97.25 92 GLU B O 1
ATOM 1594 N N . LYS B 1 93 ? 9.734 3.57 15.211 1 96.81 93 LYS B N 1
ATOM 1595 C CA . LYS B 1 93 ? 9.094 4.875 15.094 1 96.81 93 LYS B CA 1
ATOM 1596 C C . LYS B 1 93 ? 7.602 4.781 15.406 1 96.81 93 LYS B C 1
ATOM 1598 O O . LYS B 1 93 ? 7.039 5.672 16.062 1 96.81 93 LYS B O 1
ATOM 1603 N N . SER B 1 94 ? 6.969 3.764 14.906 1 96.44 94 SER B N 1
ATOM 1604 C CA . SER B 1 94 ? 5.551 3.541 15.172 1 96.44 94 SER B CA 1
ATOM 1605 C C . SER B 1 94 ? 5.281 3.463 16.672 1 96.44 94 SER B C 1
ATOM 1607 O O . SER B 1 94 ? 4.359 4.113 17.172 1 96.44 94 SER B O 1
ATOM 1609 N N . PHE B 1 95 ? 6.086 2.75 17.328 1 95.44 95 PHE B N 1
ATOM 1610 C CA . PHE B 1 95 ? 5.926 2.568 18.766 1 95.44 95 PHE B CA 1
ATOM 1611 C C . PHE B 1 95 ? 6.16 3.879 19.5 1 95.44 95 PHE B C 1
ATOM 1613 O O . PHE B 1 95 ? 5.445 4.199 20.453 1 95.44 95 PHE B O 1
ATOM 1620 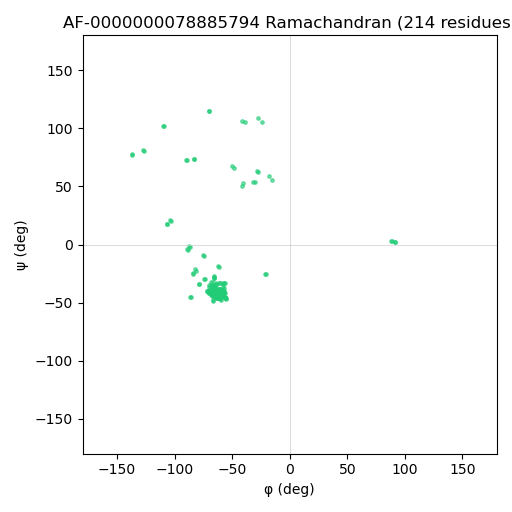N N . GLY B 1 96 ? 7.176 4.57 19.094 1 96 96 GLY B N 1
ATOM 1621 C CA . GLY B 1 96 ? 7.469 5.844 19.734 1 96 96 GLY B CA 1
ATOM 1622 C C . GLY B 1 96 ? 6.332 6.844 19.625 1 96 96 GLY B C 1
ATOM 1623 O O . GLY B 1 96 ? 5.957 7.48 20.609 1 96 96 GLY B O 1
ATOM 1624 N N . ILE B 1 97 ? 5.816 6.98 18.453 1 95.12 97 ILE B N 1
ATOM 1625 C CA . ILE B 1 97 ? 4.715 7.902 18.203 1 95.12 97 ILE B CA 1
ATOM 1626 C C . ILE B 1 97 ? 3.49 7.465 19 1 95.12 97 ILE B C 1
ATOM 1628 O O . ILE B 1 97 ? 2.791 8.297 19.594 1 95.12 97 ILE B O 1
ATOM 1632 N N . GLY B 1 98 ? 3.186 6.203 18.969 1 93.12 98 GLY B N 1
ATOM 1633 C CA . GLY B 1 98 ? 2.084 5.676 19.75 1 93.12 98 GLY B CA 1
ATOM 1634 C C . GLY B 1 98 ? 2.213 5.973 21.234 1 93.12 98 GLY B C 1
ATOM 1635 O O . GLY B 1 98 ? 1.238 6.363 21.891 1 93.12 98 GLY B O 1
ATOM 1636 N N . ALA B 1 99 ? 3.344 5.844 21.719 1 93.31 99 ALA B N 1
ATOM 1637 C CA . ALA B 1 99 ? 3.6 6.113 23.125 1 93.31 99 ALA B CA 1
ATOM 1638 C C . ALA B 1 99 ? 3.375 7.59 23.453 1 93.31 99 ALA B C 1
ATOM 1640 O O . ALA B 1 99 ? 2.857 7.922 24.516 1 93.31 99 ALA B O 1
ATOM 1641 N N . GLU B 1 100 ? 3.832 8.336 22.641 1 92.31 100 GLU B N 1
ATOM 1642 C CA . GLU B 1 100 ? 3.662 9.773 22.812 1 92.31 100 GLU B CA 1
ATOM 1643 C C . GLU B 1 100 ? 2.184 10.156 22.844 1 92.31 100 GLU B C 1
ATOM 1645 O O . GLU B 1 100 ? 1.767 11.008 23.625 1 92.31 100 GLU B O 1
ATOM 1650 N N . ILE B 1 101 ? 1.461 9.586 22.047 1 89.94 101 ILE B N 1
ATOM 1651 C CA . ILE B 1 101 ? 0.03 9.859 21.969 1 89.94 101 ILE B CA 1
ATOM 1652 C C . ILE B 1 101 ? -0.657 9.406 23.25 1 89.94 101 ILE B C 1
ATOM 1654 O O . ILE B 1 101 ? -1.493 10.125 23.797 1 89.94 101 ILE B O 1
ATOM 1658 N N . ASP B 1 102 ? -0.257 8.211 23.672 1 89.56 102 ASP B N 1
ATOM 1659 C CA . ASP B 1 102 ? -0.832 7.688 24.906 1 89.56 102 ASP B CA 1
ATOM 1660 C C . ASP B 1 102 ? -0.49 8.578 26.094 1 89.56 102 ASP B C 1
ATOM 1662 O O . ASP B 1 102 ? -1.344 8.852 26.953 1 89.56 102 ASP B O 1
ATOM 1666 N N . ALA B 1 103 ? 0.683 9.023 26.125 1 90.31 103 ALA B N 1
ATOM 1667 C CA . ALA B 1 103 ? 1.129 9.891 27.219 1 90.31 103 ALA B CA 1
ATOM 1668 C C . ALA B 1 103 ? 0.372 11.211 27.203 1 90.31 103 ALA B C 1
ATOM 1670 O O . ALA B 1 103 ? -0.042 11.711 28.25 1 90.31 103 ALA B O 1
ATOM 1671 N N . ASN B 1 104 ? 0.222 11.688 26.125 1 90.62 104 ASN B N 1
ATOM 1672 C CA . ASN B 1 104 ? -0.465 12.969 26 1 90.62 104 ASN B CA 1
ATOM 1673 C C . ASN B 1 104 ? -1.952 12.844 26.312 1 90.62 104 ASN B C 1
ATOM 1675 O O . ASN B 1 104 ? -2.553 13.758 26.875 1 90.62 104 ASN B O 1
ATOM 1679 N N . ALA B 1 105 ? -2.527 11.789 25.984 1 88.56 105 ALA B N 1
ATOM 1680 C CA . ALA B 1 105 ? -3.934 11.539 26.297 1 88.56 105 ALA B CA 1
ATOM 1681 C C . ALA B 1 105 ? -4.145 11.414 27.797 1 88.56 105 ALA B C 1
ATOM 1683 O O . ALA B 1 105 ? -5.137 11.906 28.328 1 88.56 105 ALA B O 1
ATOM 1684 N N . LYS B 1 106 ? -3.195 10.82 28.375 1 89.88 106 LYS B N 1
ATOM 1685 C CA . LYS B 1 106 ? -3.266 10.656 29.828 1 89.88 106 LYS B CA 1
ATOM 1686 C C . LYS B 1 106 ? -3.094 11.992 30.547 1 89.88 106 LYS B C 1
ATOM 1688 O O . LYS B 1 106 ? -3.748 12.25 31.562 1 89.88 106 LYS B O 1
ATOM 1693 N N . LEU B 1 107 ? -2.26 12.695 30.031 1 84.06 107 LEU B N 1
ATOM 1694 C CA . LEU B 1 107 ? -2.031 14.008 30.625 1 84.06 107 LEU B CA 1
ATOM 1695 C C . LEU B 1 107 ? -3.238 14.914 30.422 1 84.06 107 LEU B C 1
ATOM 1697 O O . LEU B 1 107 ? -3.553 15.742 31.281 1 84.06 107 LEU B O 1
ATOM 1701 N N . SER B 1 108 ? -3.918 14.68 29.266 1 77.25 108 SER B N 1
ATOM 1702 C CA . SER B 1 108 ? -5.074 15.523 28.984 1 77.25 108 SER B CA 1
ATOM 1703 C C . SER B 1 108 ? -6.312 15.031 29.719 1 77.25 108 SER B C 1
ATOM 1705 O O . SER B 1 108 ? -7.309 15.75 29.828 1 77.25 108 SER B O 1
ATOM 1707 N N . SER B 1 109 ? -6.398 13.812 30.141 1 69.5 109 SER B N 1
ATOM 1708 C CA . SER B 1 109 ? -7.508 13.352 30.969 1 69.5 109 SER B CA 1
ATOM 1709 C C . SER B 1 109 ? -7.328 13.773 32.406 1 69.5 109 SER B C 1
ATOM 1711 O O . SER B 1 109 ? -8.297 14.141 33.094 1 69.5 109 SER B O 1
#

InterPro domains:
  IPR011990 Tetratricopeptide-like helical domain superfamily [G3DSA:1.25.40.10] (1-106)
  IPR011990 Tetratricopeptide-like helical domain superfamily [SSF48452] (3-97)
  IPR019734 Tetratricopeptide repeat [PS50005] (12-45)

pLDDT: mean 85.43, std 14.02, range [31.06, 97.25]

Nearest PDB structures (foldseek):
  7qij-assembly2_LC  TM=5.487E-01  e=4.910E-01  Yersinia enterocolitica
  8f5p-assembly1_B  TM=4.268E-01  e=1.754E+00  Leishmania tarentolae
  6fel-assembly1_A  TM=4.568E-01  e=4.807E+00  Homo sapiens
  8hme-assembly1_D  TM=2.896E-01  e=1.210E+00  Tetrahymena thermophila
  7qij-assembly2_LC  TM=4.508E-01  e=4.740E-01  Yersinia enterocolitica

Radius of gyration: 18.92 Å; Cα contacts (8 Å, |Δi|>4): 228; chains: 2; bounding box: 35×68×67 Å

Sequence (218 aa):
MKEVIALDPWFVIAMSDLSKIYAMGGHVDRAVHEVEQALVIHPDSIDANWHYVQLLLAKLIRLAPSRPFLYYQLADVLDSLGNKQEAAEMREKSFGIGAEIDANAKLSSMKEVIALDPWFVIAMSDLSKIYAMGGHVDRAVHEVEQALVIHPDSIDANWHYVQLLLAKLIRLAPSRPFLYYQLADVLDSLGNKQEAAEMREKSFGIGAEIDANAKLSS